Protein AF-0000000072280613 (afdb_homodimer)

pLDDT: mean 94.01, std 7.16, range [64.56, 98.81]

Sequence (318 aa):
MNYITSCITRKNSGIEETRAIEIIKNGEYGFMAMIDDENNSGYGVPINYAFDGVQNLYFHGGNGKKINILKKNPKVSFTIVGKTLIVPEQFTDHYESVMCFGTICFDLSKEEKIKGMELIIDKYSSEYKEKGMKMVASAIDKMSVYKLVINSFSGKVNKMNYITSCITRKNSGIEETRAIEIIKNGEYGFMAMIDDENNSGYGVPINYAFDGVQNLYFHGGNGKKINILKKNPKVSFTIVGKTLIVPEQFTDHYESVMCFGTICFDLSKEEKIKGMELIIDKYSSEYKEKGMKMVASAIDKMSVYKLVINSFSGKVNK

Radius of gyration: 19.69 Å; Cα contacts (8 Å, |Δi|>4): 717; chains: 2; bounding box: 43×60×44 Å

Solvent-accessible surface area (backbone atoms only — not comparable to full-atom values): 16545 Å² total; per-residue (Å²): 98,43,78,49,66,84,83,57,76,58,85,85,19,64,50,54,70,71,59,32,51,49,43,61,63,64,35,72,44,30,35,39,7,25,44,31,71,93,73,62,22,10,37,44,45,77,45,59,55,25,59,75,84,71,46,40,38,26,34,73,68,64,85,50,69,69,50,59,32,37,74,75,45,34,31,29,20,38,32,32,62,53,62,72,43,80,37,34,93,73,76,45,53,34,34,36,34,32,38,34,30,32,37,54,44,67,88,60,52,71,67,52,41,51,52,40,49,48,44,37,34,50,72,61,16,51,92,39,37,70,64,51,50,54,51,41,73,74,41,51,90,77,53,43,46,35,31,36,44,38,54,31,32,35,28,40,40,41,126,99,42,78,48,66,84,82,56,76,58,86,87,20,62,49,54,70,71,58,32,49,49,41,61,64,65,34,72,44,32,33,40,5,24,45,31,71,92,72,64,24,10,36,50,46,76,44,57,55,25,59,74,85,70,45,39,37,25,36,73,70,64,85,50,69,69,50,60,33,37,75,76,44,34,30,30,20,39,29,30,61,54,64,72,43,80,38,36,91,73,74,46,52,35,34,33,34,31,40,34,31,32,38,53,44,68,88,61,54,72,67,54,42,51,50,41,50,49,44,38,34,52,72,63,16,51,94,40,36,71,64,49,50,55,51,42,74,76,40,51,91,77,53,41,47,35,32,36,44,39,52,31,32,35,29,40,40,41,125

Secondary structure (DSSP, 8-state):
-EE--TT--STT-B--HHHHHHHHHH-SEEEEEEEEGGGTEEEEEEEE-EE-SSSEEEEE---SHHHHHHHH--EEEEEEEEEEEEEGGGTEEEEEEEEEEEEEE----HHHHHHHHHHHHHHH-GGGHHHHHHHHHHHGGG--EEEEEEEEEEEEEE-/-EE--TT--STT-B--HHHHHHHHHH-SEEEEEEEETTTTEEEEEEEE-EE-SSSEEEEE---SHHHHHHHH--EEEEEEEEEEEEEGGGTEEEEEEEEEEEEEE----HHHHHHHHHHHHHHH-GGGHHHHHHHHHHHGGG--EEEEEEEEEEEEEE-

InterPro domains:
  IPR012349 FMN-binding split barrel [G3DSA:2.30.110.10] (8-159)
  IPR024747 Pyridoxamine 5'-phosphate oxidase-related [PF12900] (18-157)

Organism: Entamoeba histolytica (strain ATCC 30459 / HM-1:IMSS / ABRM) (NCBI:txid294381)

Foldseek 3Di:
DAEDDVPPDDPPFFDDPVVQLVLVAQFQWKKKWFADPVVRDIDIDIAGWHDPSPFKIKGWDDDDDVVVRCVVPFWIKIKGKDDKADDVVVPFIKTKMKIFTFGKDFDDDLVVLLVRQLRRCCNPPVVCSVVSSVVCVVCVVPTRMMMTGTPYMTMGIDD/DAEDDVPPDDPPFFDDPVVLLVQVAQFQWKKKWAADPVVRDIDIDIAGWHDPSPFKIKGWDDDDDVVVRCVVPFWIKIKGKDDKADDVVVPFIKTKMKIFTFGKDFDDDLVVLLVRQLRRCCNPPVVCSVVSSVVCVVCVVPIRMMMTGTPYMTMGIDD

Structure (mmCIF, N/CA/C/O backbone):
data_AF-0000000072280613-model_v1
#
loop_
_entity.id
_entity.type
_entity.pdbx_description
1 polymer '5-nitroimidazole antibiotic resistance protein, putative'
#
loop_
_atom_site.group_PDB
_atom_site.id
_atom_site.type_symbol
_atom_site.label_atom_id
_atom_site.label_alt_id
_atom_site.label_comp_id
_atom_site.label_asym_id
_atom_site.label_entity_id
_atom_site.label_seq_id
_atom_site.pdbx_PDB_ins_code
_atom_site.Cartn_x
_atom_site.Cartn_y
_atom_site.Cartn_z
_atom_site.occupancy
_atom_site.B_iso_or_equiv
_atom_site.auth_seq_id
_atom_site.auth_comp_id
_atom_site.auth_asym_id
_atom_site.auth_atom_id
_atom_site.pdbx_PDB_model_num
ATOM 1 N N . MET A 1 1 ? -17.219 13.625 3.283 1 83.12 1 MET A N 1
ATOM 2 C CA . MET A 1 1 ? -16.75 12.32 2.834 1 83.12 1 MET A CA 1
ATOM 3 C C . MET A 1 1 ? -17.922 11.383 2.547 1 83.12 1 MET A C 1
ATOM 5 O O . MET A 1 1 ? -18.734 11.117 3.43 1 83.12 1 MET A O 1
ATOM 9 N N . ASN A 1 2 ? -17.984 10.977 1.241 1 88.19 2 ASN A N 1
ATOM 10 C CA . ASN A 1 2 ? -19.031 10.047 0.854 1 88.19 2 ASN A CA 1
ATOM 11 C C . ASN A 1 2 ? -18.609 8.602 1.049 1 88.19 2 ASN A C 1
ATOM 13 O O . ASN A 1 2 ? -17.625 8.148 0.448 1 88.19 2 ASN A O 1
ATOM 17 N N . TYR A 1 3 ? -19.328 7.992 1.947 1 88.69 3 TYR A N 1
ATOM 18 C CA . TYR A 1 3 ? -19.062 6.574 2.162 1 88.69 3 TYR A CA 1
ATOM 19 C C . TYR A 1 3 ? -19.734 5.727 1.092 1 88.69 3 TYR A C 1
ATOM 21 O O . TYR A 1 3 ? -20.969 5.758 0.947 1 88.69 3 TYR A O 1
ATOM 29 N N . ILE A 1 4 ? -18.953 4.949 0.34 1 84.38 4 ILE A N 1
ATOM 30 C CA . ILE A 1 4 ? -19.484 4.199 -0.794 1 84.38 4 ILE A CA 1
ATOM 31 C C . ILE A 1 4 ? -19.391 2.703 -0.518 1 84.38 4 ILE A C 1
ATOM 33 O O . ILE A 1 4 ? -18.344 2.215 -0.093 1 84.38 4 ILE A O 1
ATOM 37 N N . THR A 1 5 ? -20.453 1.992 -0.731 1 76 5 THR A N 1
ATOM 38 C CA . THR A 1 5 ? -20.453 0.543 -0.561 1 76 5 THR A CA 1
ATOM 39 C C . THR A 1 5 ? -20.672 -0.159 -1.897 1 76 5 THR A C 1
ATOM 41 O O . THR A 1 5 ? -20.562 -1.383 -1.988 1 76 5 THR A O 1
ATOM 44 N N . SER A 1 6 ? -21 0.56 -2.891 1 69.88 6 SER A N 1
ATOM 45 C CA . SER A 1 6 ? -21.391 -0.01 -4.176 1 69.88 6 SER A CA 1
ATOM 46 C C . SER A 1 6 ? -20.172 -0.579 -4.914 1 69.88 6 SER A C 1
ATOM 48 O O . SER A 1 6 ? -20.328 -1.357 -5.859 1 69.88 6 SER A O 1
ATOM 50 N N . CYS A 1 7 ? -19.109 -0.209 -4.43 1 67.25 7 CYS A N 1
ATOM 51 C CA . CYS A 1 7 ? -17.906 -0.615 -5.156 1 67.25 7 CYS A CA 1
ATOM 52 C C . CYS A 1 7 ? -17.344 -1.915 -4.594 1 67.25 7 CYS A C 1
ATOM 54 O O . CYS A 1 7 ? -16.312 -2.408 -5.066 1 67.25 7 CYS A O 1
ATOM 56 N N . ILE A 1 8 ? -18.109 -2.408 -3.678 1 69.31 8 ILE A N 1
ATOM 57 C CA . ILE A 1 8 ? -17.656 -3.643 -3.055 1 69.31 8 ILE A CA 1
ATOM 58 C C . ILE A 1 8 ? -18.172 -4.844 -3.844 1 69.31 8 ILE A C 1
ATOM 60 O O . ILE A 1 8 ? -19.375 -4.969 -4.07 1 69.31 8 ILE A O 1
ATOM 64 N N . THR A 1 9 ? -17.328 -5.668 -4.395 1 65.19 9 THR A N 1
ATOM 65 C CA . THR A 1 9 ? -17.672 -6.766 -5.293 1 65.19 9 THR A CA 1
ATOM 66 C C . THR A 1 9 ? -18.141 -7.984 -4.504 1 65.19 9 THR A C 1
ATOM 68 O O . THR A 1 9 ? -19.125 -8.625 -4.875 1 65.19 9 THR A O 1
ATOM 71 N N . ARG A 1 10 ? -17.359 -8.336 -3.479 1 71.31 10 ARG A N 1
ATOM 72 C CA . ARG A 1 10 ? -17.719 -9.531 -2.721 1 71.31 10 ARG A CA 1
ATOM 73 C C . ARG A 1 10 ? -18.844 -9.242 -1.746 1 71.31 10 ARG A C 1
ATOM 75 O O . ARG A 1 10 ? -18.734 -8.352 -0.9 1 71.31 10 ARG A O 1
ATOM 82 N N . LYS A 1 11 ? -19.828 -10.047 -1.91 1 71.81 11 LYS A N 1
ATOM 83 C CA . LYS A 1 11 ? -21.016 -9.852 -1.076 1 71.81 11 LYS A CA 1
ATOM 84 C C . LYS A 1 11 ? -20.656 -9.938 0.406 1 71.81 11 LYS A C 1
ATOM 86 O O . LYS A 1 11 ? -19.891 -10.805 0.82 1 71.81 11 LYS A O 1
ATOM 91 N N . ASN A 1 12 ? -20.984 -8.938 1.195 1 75.62 12 ASN A N 1
ATOM 92 C CA . ASN A 1 12 ? -20.875 -8.922 2.65 1 75.62 12 ASN A CA 1
ATOM 93 C C . ASN A 1 12 ? -19.453 -8.586 3.098 1 75.62 12 ASN A C 1
ATOM 95 O O . ASN A 1 12 ? -19.078 -8.875 4.23 1 75.62 12 ASN A O 1
ATOM 99 N N . SER A 1 13 ? -18.703 -8.031 2.156 1 84.06 13 SER A N 1
ATOM 100 C CA . SER A 1 13 ? -17.344 -7.676 2.529 1 84.06 13 SER A CA 1
ATOM 101 C C . SER A 1 13 ? -17.234 -6.211 2.938 1 84.06 13 SER A C 1
ATOM 103 O O . SER A 1 13 ? -16.172 -5.742 3.324 1 84.06 13 SER A O 1
ATOM 105 N N . GLY A 1 14 ? -18.312 -5.516 2.906 1 88.44 14 GLY A N 1
ATOM 106 C CA . GLY A 1 14 ? -18.297 -4.141 3.375 1 88.44 14 GLY A CA 1
ATOM 107 C C . GLY A 1 14 ? -18.25 -4.027 4.887 1 88.44 14 GLY A C 1
ATOM 108 O O . GLY A 1 14 ? -18.719 -4.918 5.602 1 88.44 14 GLY A O 1
ATOM 109 N N . ILE A 1 15 ? -17.594 -2.928 5.285 1 90 15 ILE A N 1
ATOM 110 C CA . ILE A 1 15 ? -17.578 -2.682 6.723 1 90 15 ILE A CA 1
ATOM 111 C C . ILE A 1 15 ? -18.438 -1.455 7.043 1 90 15 ILE A C 1
ATOM 113 O O . ILE A 1 15 ? -18.703 -0.634 6.164 1 90 15 ILE A O 1
ATOM 117 N N . GLU A 1 16 ? -18.859 -1.422 8.266 1 91.88 16 GLU A N 1
ATOM 118 C CA . GLU A 1 16 ? -19.625 -0.264 8.711 1 91.88 16 GLU A CA 1
ATOM 119 C C . GLU A 1 16 ? -18.797 1.009 8.664 1 91.88 16 GLU A C 1
ATOM 121 O O . GLU A 1 16 ? -17.578 0.973 8.914 1 91.88 16 GLU A O 1
ATOM 126 N N . GLU A 1 17 ? -19.547 2.064 8.367 1 94 17 GLU A N 1
ATOM 127 C CA . GLU A 1 17 ? -18.859 3.352 8.234 1 94 17 GLU A CA 1
ATOM 128 C C . GLU A 1 17 ? -18.078 3.695 9.5 1 94 17 GLU A C 1
ATOM 130 O O . GLU A 1 17 ? -16.969 4.207 9.43 1 94 17 GLU A O 1
ATOM 135 N N . THR A 1 18 ? -18.703 3.42 10.664 1 95.62 18 THR A N 1
ATOM 136 C CA . THR A 1 18 ? -18.047 3.727 11.938 1 95.62 18 THR A CA 1
ATOM 137 C C . THR A 1 18 ? -16.734 2.965 12.07 1 95.62 18 THR A C 1
ATOM 139 O O . THR A 1 18 ? -15.719 3.531 12.492 1 95.62 18 THR A O 1
ATOM 142 N N . ARG A 1 19 ? -16.734 1.708 11.719 1 95 19 ARG A N 1
ATOM 143 C CA . ARG A 1 19 ? -15.523 0.89 11.758 1 95 19 ARG A CA 1
ATOM 144 C C . ARG A 1 19 ? -14.492 1.387 10.75 1 95 19 ARG A C 1
ATOM 146 O O . ARG A 1 19 ? -13.289 1.418 11.039 1 95 19 ARG A O 1
ATOM 153 N N . ALA A 1 20 ? -14.945 1.775 9.594 1 96.25 20 ALA A N 1
ATOM 154 C CA . ALA A 1 20 ? -14.055 2.328 8.578 1 96.25 20 ALA A CA 1
ATOM 155 C C . ALA A 1 20 ? -13.328 3.568 9.102 1 96.25 20 ALA A C 1
ATOM 157 O O . ALA A 1 20 ? -12.117 3.711 8.922 1 96.25 20 ALA A O 1
ATOM 158 N N . ILE A 1 21 ? -14.031 4.391 9.742 1 97.06 21 ILE A N 1
ATOM 159 C CA . ILE A 1 21 ? -13.469 5.621 10.281 1 97.06 21 ILE A CA 1
ATOM 160 C C . ILE A 1 21 ? -12.438 5.285 11.359 1 97.06 21 ILE A C 1
ATOM 162 O O . ILE A 1 21 ? -11.398 5.934 11.453 1 97.06 21 ILE A O 1
ATOM 166 N N . GLU A 1 22 ? -12.734 4.281 12.164 1 97.38 22 GLU A N 1
ATOM 167 C CA . GLU A 1 22 ? -11.789 3.846 13.18 1 97.38 22 GLU A CA 1
ATOM 168 C C . GLU A 1 22 ? -10.477 3.375 12.555 1 97.38 22 GLU A C 1
ATOM 170 O O . GLU A 1 22 ? -9.398 3.658 13.07 1 97.38 22 GLU A O 1
ATOM 175 N N . ILE A 1 23 ? -10.586 2.676 11.477 1 97.62 23 ILE A N 1
ATOM 176 C CA . ILE A 1 23 ? -9.398 2.205 10.766 1 97.62 23 ILE A CA 1
ATOM 177 C C . ILE A 1 23 ? -8.602 3.396 10.242 1 97.62 23 ILE A C 1
ATOM 179 O O . ILE A 1 23 ? -7.375 3.436 10.359 1 97.62 23 ILE A O 1
ATOM 183 N N . ILE A 1 24 ? -9.289 4.359 9.672 1 98.25 24 ILE A N 1
ATOM 184 C CA . ILE A 1 24 ? -8.633 5.559 9.172 1 98.25 24 ILE A CA 1
ATOM 185 C C . ILE A 1 24 ? -7.906 6.266 10.312 1 98.25 24 ILE A C 1
ATOM 187 O O . ILE A 1 24 ? -6.734 6.633 10.172 1 98.25 24 ILE A O 1
ATOM 191 N N . LYS A 1 25 ? -8.562 6.383 11.398 1 97.5 25 LYS A N 1
ATOM 192 C CA . LYS A 1 25 ? -8.039 7.145 12.531 1 97.5 25 LYS A CA 1
ATOM 193 C C . LYS A 1 25 ? -6.824 6.449 13.141 1 97.5 25 LYS A C 1
ATOM 195 O O . LYS A 1 25 ? -5.844 7.105 13.5 1 97.5 25 LYS A O 1
ATOM 200 N N . ASN A 1 26 ? -6.809 5.141 13.156 1 96.69 26 ASN A N 1
ATOM 201 C CA . ASN A 1 26 ? -5.852 4.422 13.984 1 96.69 26 ASN A CA 1
ATOM 202 C C . ASN A 1 26 ? -4.73 3.809 13.148 1 96.69 26 ASN A C 1
ATOM 204 O O . ASN A 1 26 ? -3.725 3.35 13.688 1 96.69 26 ASN A O 1
ATOM 208 N N . GLY A 1 27 ? -4.922 3.768 11.844 1 97 27 GLY A N 1
ATOM 209 C CA . GLY A 1 27 ? -3.881 3.188 11.016 1 97 27 GLY A CA 1
ATOM 210 C C . GLY A 1 27 ? -2.537 3.873 11.172 1 97 27 GLY A C 1
ATOM 211 O O . GLY A 1 27 ? -2.469 5.102 11.273 1 97 27 GLY A O 1
ATOM 212 N N . GLU A 1 28 ? -1.483 3.123 11.195 1 96.5 28 GLU A N 1
ATOM 213 C CA . GLU A 1 28 ? -0.14 3.668 11.367 1 96.5 28 GLU A CA 1
ATOM 214 C C . GLU A 1 28 ? 0.343 4.359 10.094 1 96.5 28 GLU A C 1
ATOM 216 O O . GLU A 1 28 ? 0.941 5.438 10.156 1 96.5 28 GLU A O 1
ATOM 221 N N . TYR A 1 29 ? 0.201 3.715 9.055 1 97.5 29 TYR A N 1
ATOM 222 C CA . TYR A 1 29 ? 0.509 4.242 7.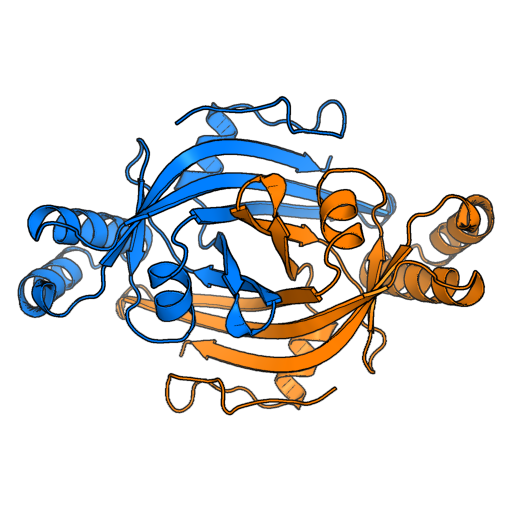727 1 97.5 29 TYR A CA 1
ATOM 223 C C . TYR A 1 29 ? -0.482 3.725 6.691 1 97.5 29 TYR A C 1
ATOM 225 O O . TYR A 1 29 ? -1.289 2.838 6.984 1 97.5 29 TYR A O 1
ATOM 233 N N . GLY A 1 30 ? -0.53 4.312 5.586 1 98.19 30 GLY A N 1
ATOM 234 C CA . GLY A 1 30 ? -1.275 3.855 4.426 1 98.19 30 GLY A CA 1
ATOM 235 C C . GLY A 1 30 ? -0.457 3.863 3.15 1 98.19 30 GLY A C 1
ATOM 236 O O . GLY A 1 30 ? 0.748 4.121 3.18 1 98.19 30 GLY A O 1
ATOM 237 N N . PHE A 1 31 ? -1.117 3.467 2.102 1 98.56 31 PHE A N 1
ATOM 238 C CA . PHE A 1 31 ? -0.479 3.436 0.791 1 98.56 31 PHE A CA 1
ATOM 239 C C . PHE A 1 31 ? -1.159 4.406 -0.168 1 98.56 31 PHE A C 1
ATOM 241 O O . PHE A 1 31 ? -2.373 4.336 -0.372 1 98.56 31 PHE A O 1
ATOM 248 N N . MET A 1 32 ? -0.369 5.27 -0.693 1 98.56 32 MET A N 1
ATOM 249 C CA . MET A 1 32 ? -0.892 6.207 -1.681 1 98.56 32 MET A CA 1
ATOM 250 C C . MET A 1 32 ? -0.598 5.727 -3.098 1 98.56 32 MET A C 1
ATOM 252 O O . MET A 1 32 ? 0.562 5.531 -3.463 1 98.56 32 MET A O 1
ATOM 256 N N . ALA A 1 33 ? -1.615 5.52 -3.836 1 98.81 33 ALA A N 1
ATOM 257 C CA . ALA A 1 33 ? -1.474 5.168 -5.246 1 98.81 33 ALA A CA 1
ATOM 258 C C . ALA A 1 33 ? -1.687 6.387 -6.141 1 98.81 33 ALA A C 1
ATOM 260 O O . ALA A 1 33 ? -2.676 7.109 -5.988 1 98.81 33 ALA A O 1
ATOM 261 N N . MET A 1 34 ? -0.786 6.602 -7.027 1 98.56 34 MET A N 1
ATOM 262 C CA . MET A 1 34 ? -0.835 7.754 -7.926 1 98.56 34 MET A CA 1
ATOM 263 C C . MET A 1 34 ? -0.466 7.352 -9.352 1 98.56 34 MET A C 1
ATOM 265 O O . MET A 1 34 ? -0.036 6.223 -9.586 1 98.56 34 MET A O 1
ATOM 269 N N . ILE A 1 35 ? -0.682 8.25 -10.297 1 98.56 35 ILE A N 1
ATOM 270 C CA . ILE A 1 35 ? -0.371 7.984 -11.695 1 98.56 35 ILE A CA 1
ATOM 271 C C . ILE A 1 35 ? 1.021 8.516 -12.023 1 98.56 35 ILE A C 1
ATOM 273 O O . ILE A 1 35 ? 1.265 9.727 -11.953 1 98.56 35 ILE A O 1
ATOM 277 N N . ASP A 1 36 ? 1.876 7.648 -12.32 1 97.69 36 ASP A N 1
ATOM 278 C CA . ASP A 1 36 ? 3.18 8.031 -12.859 1 97.69 36 ASP A CA 1
ATOM 279 C C . ASP A 1 36 ? 3.154 8.094 -14.383 1 97.69 36 ASP A C 1
ATOM 281 O O . ASP A 1 36 ? 3.51 7.125 -15.055 1 97.69 36 ASP A O 1
ATOM 285 N N . ASP A 1 37 ? 2.869 9.211 -14.922 1 96.38 37 ASP A N 1
ATOM 286 C CA . ASP A 1 37 ? 2.711 9.398 -16.359 1 96.38 37 ASP A CA 1
ATOM 287 C C . ASP A 1 37 ? 4.02 9.133 -17.094 1 96.38 37 ASP A C 1
ATOM 289 O O . ASP A 1 37 ? 4.012 8.594 -18.203 1 96.38 37 ASP A O 1
ATOM 293 N N . GLU A 1 38 ? 5.059 9.508 -16.5 1 95.19 38 GLU A N 1
ATOM 294 C CA . GLU A 1 38 ? 6.355 9.352 -17.156 1 95.19 38 GLU A CA 1
ATOM 295 C C . GLU A 1 38 ? 6.648 7.883 -17.453 1 95.19 38 GLU A C 1
ATOM 297 O O . GLU A 1 38 ? 7.203 7.559 -18.5 1 95.19 38 GLU A O 1
ATOM 302 N N . ASN A 1 39 ? 6.207 7.027 -16.594 1 95.38 39 ASN A N 1
ATOM 303 C CA . ASN A 1 39 ? 6.484 5.605 -16.781 1 95.38 39 ASN A CA 1
ATOM 304 C C . ASN A 1 39 ? 5.219 4.832 -17.141 1 95.38 39 ASN A C 1
ATOM 306 O O . ASN A 1 39 ? 5.242 3.605 -17.234 1 95.38 39 ASN A O 1
ATOM 310 N N . ASN A 1 40 ? 4.137 5.555 -17.328 1 97 40 ASN A N 1
ATOM 311 C CA . ASN A 1 40 ? 2.855 4.945 -17.672 1 97 40 ASN A CA 1
ATOM 312 C C . ASN A 1 40 ? 2.529 3.781 -16.734 1 97 40 ASN A C 1
ATOM 314 O O . ASN A 1 40 ? 2.24 2.676 -17.203 1 97 40 ASN A O 1
ATOM 318 N N . SER A 1 41 ? 2.59 4.055 -15.461 1 98 41 SER A N 1
ATOM 319 C CA . SER A 1 41 ? 2.373 3.029 -14.445 1 98 41 SER A CA 1
ATOM 320 C C . SER A 1 41 ? 1.784 3.631 -13.172 1 98 41 SER A C 1
ATOM 322 O O . SER A 1 41 ? 1.864 4.84 -12.953 1 98 41 SER A O 1
ATOM 324 N N . GLY A 1 42 ? 1.108 2.795 -12.43 1 98.38 42 GLY A N 1
ATOM 325 C CA . GLY A 1 42 ? 0.814 3.207 -11.062 1 98.38 42 GLY A CA 1
ATOM 326 C C . GLY A 1 42 ? 2.053 3.322 -10.195 1 98.38 42 GLY A C 1
ATOM 327 O O . GLY A 1 42 ? 3.053 2.641 -10.438 1 98.38 42 GLY A O 1
ATOM 328 N N . TYR A 1 43 ? 2.025 4.199 -9.344 1 98.25 43 TYR A N 1
ATOM 329 C CA . TYR A 1 43 ? 3.066 4.398 -8.344 1 98.25 43 TYR A CA 1
ATOM 330 C C . TYR A 1 43 ? 2.473 4.453 -6.941 1 98.25 43 TYR A C 1
ATOM 332 O O . TYR A 1 43 ? 1.553 5.23 -6.68 1 98.25 43 TYR A O 1
ATOM 340 N N . GLY A 1 44 ? 2.91 3.586 -6.07 1 97.81 44 GLY A N 1
ATOM 341 C CA . GLY A 1 44 ? 2.348 3.477 -4.734 1 97.81 44 GLY A CA 1
ATOM 342 C C . GLY A 1 44 ? 3.395 3.547 -3.641 1 97.81 44 GLY A C 1
ATOM 343 O O . GLY A 1 44 ? 4.367 2.791 -3.652 1 97.81 44 GLY A O 1
ATOM 344 N N . VAL A 1 45 ? 3.219 4.371 -2.682 1 96.31 45 VAL A N 1
ATOM 345 C CA . VAL A 1 45 ? 4.207 4.535 -1.621 1 96.31 45 VAL A CA 1
ATOM 346 C C . VAL A 1 45 ? 3.52 4.465 -0.26 1 96.31 45 VAL A C 1
ATOM 348 O O . VAL A 1 45 ? 2.408 4.973 -0.092 1 96.31 45 VAL A O 1
ATOM 351 N N . PRO A 1 46 ? 4.141 3.801 0.641 1 96.88 46 PRO A N 1
ATOM 352 C CA . PRO A 1 46 ? 3.66 3.9 2.021 1 96.88 46 PRO A CA 1
ATOM 353 C C . PRO A 1 46 ? 4.008 5.238 2.672 1 96.88 46 PRO A C 1
ATOM 355 O O . PRO A 1 46 ? 5.105 5.762 2.469 1 96.88 46 PRO A O 1
ATOM 358 N N . ILE A 1 47 ? 3.094 5.781 3.436 1 96 47 ILE A N 1
ATOM 359 C CA . ILE A 1 47 ? 3.336 7.082 4.043 1 96 47 ILE A CA 1
ATOM 360 C C . ILE A 1 47 ? 2.525 7.207 5.332 1 96 47 ILE A C 1
ATOM 362 O O . ILE A 1 47 ? 1.37 6.781 5.391 1 96 47 ILE A O 1
ATOM 366 N N . ASN A 1 48 ? 3.119 7.809 6.34 1 96.94 48 ASN A N 1
ATOM 367 C CA . ASN A 1 48 ? 2.385 8.172 7.547 1 96.94 48 ASN A CA 1
ATOM 368 C C . ASN A 1 48 ? 1.406 9.312 7.289 1 96.94 48 ASN A C 1
ATOM 370 O O . ASN A 1 48 ? 1.599 10.102 6.359 1 96.94 48 ASN A O 1
ATOM 374 N N . TYR A 1 49 ? 0.427 9.344 8.125 1 98.38 49 TYR A N 1
ATOM 375 C CA . TYR A 1 49 ? -0.619 10.344 7.945 1 98.38 49 TYR A CA 1
ATOM 376 C C . TYR A 1 49 ? -1.345 10.617 9.258 1 98.38 49 TYR A C 1
ATOM 378 O O . TYR A 1 49 ? -1.244 9.836 10.203 1 98.38 49 TYR A O 1
ATOM 386 N N . ALA A 1 50 ? -2.074 11.711 9.258 1 98.62 50 ALA A N 1
ATOM 387 C CA . ALA A 1 50 ? -2.988 11.992 10.359 1 98.62 50 ALA A CA 1
ATOM 388 C C . ALA A 1 50 ? -4.332 12.492 9.844 1 98.62 50 ALA A C 1
ATOM 390 O O . ALA A 1 50 ? -4.383 13.32 8.922 1 98.62 50 ALA A O 1
ATOM 391 N N . PHE A 1 51 ? -5.352 11.961 10.461 1 98.81 51 PHE A N 1
ATOM 392 C CA . PHE A 1 51 ? -6.727 12.273 10.094 1 98.81 51 PHE A CA 1
ATOM 393 C C . PHE A 1 51 ? -7.277 13.398 10.969 1 98.81 51 PHE A C 1
ATOM 395 O O . PHE A 1 51 ? -7.07 13.398 12.188 1 98.81 51 PHE A O 1
ATOM 402 N N . ASP A 1 52 ? -8.016 14.352 10.375 1 98.25 52 ASP A N 1
ATOM 403 C CA . ASP A 1 52 ? -8.531 15.469 11.156 1 98.25 52 ASP A CA 1
ATOM 404 C C . ASP A 1 52 ? -9.891 15.133 11.773 1 98.25 52 ASP A C 1
ATOM 406 O O . ASP A 1 52 ? -10.477 15.953 12.477 1 98.25 52 ASP A O 1
ATOM 410 N N . GLY A 1 53 ? -10.445 13.969 11.422 1 96.81 53 GLY A N 1
ATOM 411 C CA . GLY A 1 53 ? -11.727 13.555 11.961 1 96.81 53 GLY A CA 1
ATOM 412 C C . GLY A 1 53 ? -12.898 13.984 11.094 1 96.81 53 GLY A C 1
ATOM 413 O O . GLY A 1 53 ? -14.055 13.727 11.438 1 96.81 53 GLY A O 1
ATOM 414 N N . VAL A 1 54 ? -12.586 14.578 9.984 1 95.69 54 VAL A N 1
ATOM 415 C CA . VAL A 1 54 ? -13.664 15.102 9.156 1 95.69 54 VAL A CA 1
ATOM 416 C C . VAL A 1 54 ? -13.492 14.633 7.715 1 95.69 54 VAL A C 1
ATOM 418 O O . VAL A 1 54 ? -14.188 13.727 7.262 1 95.69 54 VAL A O 1
ATOM 421 N N . GLN A 1 55 ? -12.43 15.195 7.035 1 97.06 55 GLN A N 1
ATOM 422 C CA . GLN A 1 55 ? -12.359 14.891 5.609 1 97.06 55 GLN A CA 1
ATOM 423 C C . GLN A 1 55 ? -10.914 14.859 5.125 1 97.06 55 GLN A C 1
ATOM 425 O O . GLN A 1 55 ? -10.641 14.477 3.986 1 97.06 55 GLN A O 1
ATOM 430 N N . ASN A 1 56 ? -10.016 15.273 5.973 1 98.56 56 ASN A N 1
ATOM 431 C CA . ASN A 1 56 ? -8.656 15.5 5.496 1 98.56 56 ASN A CA 1
ATOM 432 C C . ASN A 1 56 ? -7.668 14.539 6.152 1 98.56 56 ASN A C 1
ATOM 434 O O . ASN A 1 56 ? -7.727 14.312 7.363 1 98.56 56 ASN A O 1
ATOM 438 N N . LEU A 1 57 ? -6.805 13.992 5.348 1 98.81 57 LEU A N 1
ATOM 439 C CA . LEU A 1 57 ? -5.594 13.32 5.816 1 98.81 57 LEU A CA 1
ATOM 440 C C . LEU A 1 57 ? -4.367 14.203 5.582 1 98.81 57 LEU A C 1
ATOM 442 O O . LEU A 1 57 ? -4.105 14.625 4.453 1 98.81 57 LEU A O 1
ATOM 446 N N . TYR A 1 58 ? -3.57 14.453 6.574 1 98.69 58 TYR A N 1
ATOM 447 C CA . TYR A 1 58 ? -2.391 15.305 6.48 1 98.69 58 TYR A CA 1
ATOM 448 C C . TYR A 1 58 ? -1.119 14.469 6.391 1 98.69 58 TYR A C 1
ATOM 450 O O . TYR A 1 58 ? -0.989 13.445 7.074 1 98.69 58 TYR A O 1
ATOM 458 N N . PHE A 1 59 ? -0.234 14.953 5.582 1 97.81 59 PHE A N 1
ATOM 459 C CA . PHE A 1 59 ? 1.048 14.305 5.348 1 97.81 59 PHE A CA 1
ATOM 460 C C . PHE A 1 59 ? 2.197 15.289 5.523 1 97.81 59 PHE A C 1
ATOM 462 O O . PHE A 1 59 ? 2.049 16.484 5.25 1 97.81 59 PHE A O 1
ATOM 469 N N . HIS A 1 60 ? 3.236 14.672 5.988 1 94 60 HIS A N 1
ATOM 470 C CA . HIS A 1 60 ? 4.504 15.398 5.996 1 94 60 HIS A CA 1
ATOM 471 C C . HIS A 1 60 ? 5.535 14.711 5.105 1 94 60 HIS A C 1
ATOM 473 O O . HIS A 1 60 ? 5.715 13.492 5.18 1 94 60 HIS A O 1
ATOM 479 N N . GLY A 1 61 ? 6.133 15.391 4.309 1 83.06 61 GLY A N 1
ATOM 480 C CA . GLY A 1 61 ? 7.18 14.789 3.502 1 83.06 61 GLY A CA 1
ATOM 481 C C . GLY A 1 61 ? 7.469 15.555 2.225 1 83.06 61 GLY A C 1
ATOM 482 O O . GLY A 1 61 ? 6.543 15.969 1.522 1 83.06 61 GLY A O 1
ATOM 483 N N . GLY A 1 62 ? 8.555 16.078 2.123 1 71.44 62 GLY A N 1
ATOM 484 C CA . GLY A 1 62 ? 8.867 17.125 1.164 1 71.44 62 GLY A CA 1
ATOM 485 C C . GLY A 1 62 ? 9.266 16.578 -0.196 1 71.44 62 GLY A C 1
ATOM 486 O O . GLY A 1 62 ? 8.82 17.094 -1.227 1 71.44 62 GLY A O 1
ATOM 487 N N . ASN A 1 63 ? 10.469 15.844 -0.532 1 70.19 63 ASN A N 1
ATOM 488 C CA . ASN A 1 63 ? 11.109 15.859 -1.842 1 70.19 63 ASN A CA 1
ATOM 489 C C . ASN A 1 63 ? 11.188 14.461 -2.443 1 70.19 63 ASN A C 1
ATOM 491 O O . ASN A 1 63 ? 11.078 13.469 -1.725 1 70.19 63 ASN A O 1
ATOM 495 N N . GLY A 1 64 ? 10.828 14.539 -3.686 1 83.69 64 GLY A N 1
ATOM 496 C CA . GLY A 1 64 ? 11.125 13.336 -4.441 1 83.69 64 GLY A CA 1
ATOM 497 C C . GLY A 1 64 ? 10.094 13.047 -5.523 1 83.69 64 GLY A C 1
ATOM 498 O O . GLY A 1 64 ? 9.352 13.938 -5.934 1 83.69 64 GLY A O 1
ATOM 499 N N . LYS A 1 65 ? 10.133 11.93 -5.98 1 90.56 65 LYS A N 1
ATOM 500 C CA . LYS A 1 65 ? 9.352 11.5 -7.133 1 90.56 65 LYS A CA 1
ATOM 501 C C . LYS A 1 65 ? 7.855 11.602 -6.859 1 90.56 65 LYS A C 1
ATOM 503 O O . LYS A 1 65 ? 7.086 12.008 -7.73 1 90.56 65 LYS A O 1
ATOM 508 N N . LYS A 1 66 ? 7.418 11.273 -5.578 1 93.31 66 LYS A N 1
ATOM 509 C CA . LYS A 1 66 ? 5.988 11.305 -5.293 1 93.31 66 LYS A CA 1
ATOM 510 C C . LYS A 1 66 ? 5.43 12.719 -5.426 1 93.31 66 LYS A C 1
ATOM 512 O O . LYS A 1 66 ? 4.309 12.906 -5.906 1 93.31 66 LYS A O 1
ATOM 517 N N . ILE A 1 67 ? 6.168 13.68 -5.055 1 94.12 67 ILE A N 1
ATOM 518 C CA . ILE A 1 67 ? 5.711 15.062 -5.121 1 94.12 67 ILE A CA 1
ATOM 519 C C . ILE A 1 67 ? 5.605 15.508 -6.578 1 94.12 67 ILE A C 1
ATOM 521 O O . ILE A 1 67 ? 4.629 16.156 -6.969 1 94.12 67 ILE A O 1
ATOM 525 N N . ASN A 1 68 ? 6.598 15.18 -7.367 1 94.38 68 ASN A N 1
ATOM 526 C CA . ASN A 1 68 ? 6.566 15.508 -8.789 1 94.38 68 ASN A CA 1
ATOM 527 C C . ASN A 1 68 ? 5.352 14.898 -9.477 1 94.38 68 ASN A C 1
ATOM 529 O O . ASN A 1 68 ? 4.707 15.547 -10.305 1 94.38 68 ASN A O 1
ATOM 533 N N . ILE A 1 69 ? 5.047 13.711 -9.133 1 96.62 69 ILE A N 1
ATOM 534 C CA . ILE A 1 69 ? 3.902 13.008 -9.703 1 96.62 69 ILE A CA 1
ATOM 535 C C . ILE A 1 69 ? 2.611 13.711 -9.289 1 96.62 69 ILE A C 1
ATOM 537 O O . ILE A 1 69 ? 1.744 13.977 -10.125 1 96.62 69 ILE A O 1
ATOM 541 N N . LEU A 1 70 ? 2.559 14.016 -8.016 1 96.69 70 LEU A N 1
ATOM 542 C CA . LEU A 1 70 ? 1.336 14.578 -7.453 1 96.69 70 LEU A CA 1
ATOM 543 C C . LEU A 1 70 ? 1.086 15.984 -7.992 1 96.69 70 LEU A C 1
ATOM 545 O O . LEU A 1 70 ? -0.065 16.406 -8.141 1 96.69 70 LEU A O 1
ATOM 549 N N . LYS A 1 71 ? 2.123 16.734 -8.32 1 95.44 71 LYS A N 1
ATOM 550 C CA . LYS A 1 71 ? 1.978 18.062 -8.891 1 95.44 71 LYS A CA 1
ATOM 551 C C . LYS A 1 71 ? 1.368 18 -10.289 1 95.44 71 LYS A C 1
ATOM 553 O O . LYS A 1 71 ? 0.694 18.953 -10.711 1 95.44 71 LYS A O 1
ATOM 558 N N . LYS A 1 72 ? 1.575 16.922 -10.969 1 96.56 72 LYS A N 1
ATOM 559 C CA . LYS A 1 72 ? 1.028 16.75 -12.305 1 96.56 72 LYS A CA 1
ATOM 560 C C . LYS A 1 72 ? -0.402 16.219 -12.25 1 96.56 72 LYS A C 1
ATOM 562 O O . LYS A 1 72 ? -1.266 16.656 -13.008 1 96.56 72 LYS A O 1
ATOM 567 N N . ASN A 1 73 ? -0.678 15.281 -11.43 1 97.88 73 ASN A N 1
ATOM 568 C CA . ASN A 1 73 ? -1.995 14.703 -11.188 1 97.88 73 ASN A CA 1
ATOM 569 C C . ASN A 1 73 ? -2.23 14.453 -9.703 1 97.88 73 ASN A C 1
ATOM 571 O O . ASN A 1 73 ? -1.695 13.5 -9.133 1 97.88 73 ASN A O 1
ATOM 575 N N . PRO A 1 74 ? -2.965 15.258 -9.07 1 98 74 PRO A N 1
ATOM 576 C CA . PRO A 1 74 ? -3.123 15.18 -7.617 1 98 74 PRO A CA 1
ATOM 577 C C . PRO A 1 74 ? -4.188 14.172 -7.191 1 98 74 PRO A C 1
ATOM 579 O O . PRO A 1 74 ? -4.449 14.016 -5.996 1 98 74 PRO A O 1
ATOM 582 N N . LYS A 1 75 ? -4.902 13.508 -8.117 1 98.56 75 LYS A N 1
ATOM 583 C CA . LYS A 1 75 ? -5.922 12.516 -7.777 1 98.56 75 LYS A CA 1
ATOM 584 C C . LYS A 1 75 ? -5.285 11.195 -7.359 1 98.56 75 LYS A C 1
ATOM 586 O O . LYS A 1 75 ? -4.484 10.617 -8.102 1 98.56 75 LYS A O 1
ATOM 591 N N . VAL A 1 76 ? -5.668 10.75 -6.188 1 98.75 76 VAL A N 1
ATOM 592 C CA . VAL A 1 76 ? -5.023 9.555 -5.648 1 98.75 76 VAL A CA 1
ATOM 593 C C . VAL A 1 76 ? -6.059 8.68 -4.949 1 98.75 76 VAL A C 1
ATOM 595 O O . VAL A 1 76 ? -7.188 9.117 -4.699 1 98.75 76 VAL A O 1
ATOM 598 N N . SER A 1 77 ? -5.75 7.457 -4.762 1 98.5 77 SER A N 1
ATOM 599 C CA . SER A 1 77 ? -6.359 6.629 -3.725 1 98.5 77 SER A CA 1
ATOM 600 C C . SER A 1 77 ? -5.383 6.371 -2.58 1 98.5 77 SER A C 1
ATOM 602 O O . SER A 1 77 ? -4.168 6.355 -2.783 1 98.5 77 SER A O 1
ATOM 604 N N . PHE A 1 78 ? -5.871 6.32 -1.476 1 98.81 78 PHE A N 1
ATOM 605 C CA . PHE A 1 78 ? -5.113 6.051 -0.26 1 98.81 78 PHE A CA 1
ATOM 606 C C . PHE A 1 78 ? -5.738 4.898 0.521 1 98.81 78 PHE A C 1
ATOM 608 O O . PHE A 1 78 ? -6.879 5 0.978 1 98.81 78 PHE A O 1
ATOM 615 N N . THR A 1 79 ? -5 3.805 0.691 1 98.69 79 THR A N 1
ATOM 616 C CA . THR A 1 79 ? -5.527 2.598 1.321 1 98.69 79 THR A CA 1
ATOM 617 C C . THR A 1 79 ? -4.859 2.354 2.67 1 98.69 79 THR A C 1
ATOM 619 O O . THR A 1 79 ? -3.631 2.426 2.781 1 98.69 79 THR A O 1
ATOM 622 N N . ILE A 1 80 ? -5.637 2.146 3.631 1 98.62 80 ILE A N 1
ATOM 623 C CA . ILE A 1 80 ? -5.172 1.833 4.98 1 98.62 80 ILE A CA 1
ATOM 624 C C . ILE A 1 80 ? -5.59 0.412 5.352 1 98.62 80 ILE A C 1
ATOM 626 O O . ILE A 1 80 ? -6.766 0.057 5.25 1 98.62 80 ILE A O 1
ATOM 630 N N . VAL A 1 81 ? -4.621 -0.38 5.746 1 97.69 81 VAL A N 1
ATOM 631 C CA . VAL A 1 81 ? -4.895 -1.757 6.145 1 97.69 81 VAL A CA 1
ATOM 632 C C . VAL A 1 81 ? -5 -1.847 7.664 1 97.69 81 VAL A C 1
ATOM 634 O O . VAL A 1 81 ? -4.152 -1.317 8.383 1 97.69 81 VAL A O 1
ATOM 637 N N . GLY A 1 82 ? -6.066 -2.479 8.094 1 96.19 82 GLY A N 1
ATOM 638 C CA . GLY A 1 82 ? -6.27 -2.695 9.516 1 96.19 82 GLY A CA 1
ATOM 639 C C . GLY A 1 82 ? -5.699 -4.016 10.008 1 96.19 82 GLY A C 1
ATOM 640 O O . GLY A 1 82 ? -4.547 -4.344 9.719 1 96.19 82 GLY A O 1
ATOM 641 N N . LYS A 1 83 ? -6.461 -4.738 10.781 1 94.12 83 LYS A N 1
ATOM 642 C CA . LYS A 1 83 ? -6.035 -6.031 11.305 1 94.12 83 LYS A CA 1
ATOM 643 C C . LYS A 1 83 ? -5.93 -7.07 10.195 1 94.12 83 LYS A C 1
ATOM 645 O O . LYS A 1 83 ? -6.758 -7.102 9.281 1 94.12 83 LYS A O 1
ATOM 650 N N . THR A 1 84 ? -4.883 -7.812 10.328 1 94.62 84 THR A N 1
ATOM 651 C CA . THR A 1 84 ? -4.684 -8.922 9.398 1 94.62 84 THR A CA 1
ATOM 652 C C . THR A 1 84 ? -4.461 -10.227 10.156 1 94.62 84 THR A C 1
ATOM 654 O O . THR A 1 84 ? -3.918 -10.227 11.266 1 94.62 84 THR A O 1
ATOM 657 N N . LEU A 1 85 ? -4.984 -11.273 9.57 1 94.69 85 LEU A N 1
ATOM 658 C CA . LEU A 1 85 ? -4.824 -12.602 10.156 1 94.69 85 LEU A CA 1
ATOM 659 C C . LEU A 1 85 ? -4.859 -13.68 9.078 1 94.69 85 LEU A C 1
ATOM 661 O O . LEU A 1 85 ? -5.875 -13.859 8.406 1 94.69 85 LEU A O 1
ATOM 665 N N . ILE A 1 86 ? -3.76 -14.344 8.938 1 94.88 86 ILE A N 1
ATOM 666 C CA . ILE A 1 86 ? -3.723 -15.477 8.016 1 94.88 86 ILE A CA 1
ATOM 667 C C . ILE A 1 86 ? -4.41 -16.688 8.656 1 94.88 86 ILE A C 1
ATOM 669 O O . ILE A 1 86 ? -4.184 -16.984 9.828 1 94.88 86 ILE A O 1
ATOM 673 N N . VAL A 1 87 ? -5.254 -17.328 7.922 1 96.06 87 VAL A N 1
ATOM 674 C CA . VAL A 1 87 ? -5.941 -18.547 8.352 1 96.06 87 VAL A CA 1
ATOM 675 C C . VAL A 1 87 ? -5.551 -19.703 7.449 1 96.06 87 VAL A C 1
ATOM 677 O O . VAL A 1 87 ? -6.301 -20.078 6.547 1 96.06 87 VAL A O 1
ATOM 680 N N . PRO A 1 88 ? -4.473 -20.344 7.746 1 95.88 88 PRO A N 1
ATOM 681 C CA . PRO A 1 88 ? -3.857 -21.312 6.84 1 95.88 88 PRO A CA 1
ATOM 682 C C . PRO A 1 88 ? -4.797 -22.469 6.484 1 95.88 88 PRO A C 1
ATOM 684 O O . PRO A 1 88 ? -4.848 -22.891 5.328 1 95.88 88 PRO A O 1
ATOM 687 N N . GLU A 1 89 ? -5.523 -22.906 7.402 1 95.19 89 GLU A N 1
ATOM 688 C CA . GLU A 1 89 ? -6.352 -24.094 7.199 1 95.19 89 GLU A CA 1
ATOM 689 C C . GLU A 1 89 ? -7.473 -23.828 6.203 1 95.19 89 GLU A C 1
ATOM 691 O O . GLU A 1 89 ? -8 -24.75 5.578 1 95.19 89 GLU A O 1
ATOM 696 N N . GLN A 1 90 ? -7.848 -22.609 6.055 1 94.56 90 GLN A N 1
ATOM 697 C CA . GLN A 1 90 ? -8.938 -22.234 5.16 1 94.56 90 GLN A CA 1
ATOM 698 C C . GLN A 1 90 ? -8.406 -21.609 3.875 1 94.56 90 GLN A C 1
ATOM 700 O O . GLN A 1 90 ? -9.18 -21.188 3.014 1 94.56 90 GLN A O 1
ATOM 705 N N . PHE A 1 91 ? -7.078 -21.516 3.746 1 93.38 91 PHE A N 1
ATOM 706 C CA .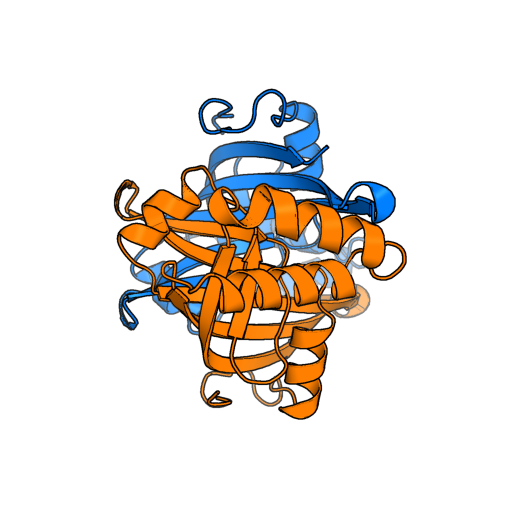 PHE A 1 91 ? -6.418 -20.953 2.576 1 93.38 91 PHE A CA 1
ATOM 707 C C . PHE A 1 91 ? -6.926 -19.547 2.301 1 93.38 91 PHE A C 1
ATOM 709 O O . PHE A 1 91 ? -7.238 -19.203 1.157 1 93.38 91 PHE A O 1
ATOM 716 N N . THR A 1 92 ? -7.121 -18.812 3.465 1 90.88 92 THR A N 1
ATOM 717 C CA . THR A 1 92 ? -7.59 -17.438 3.354 1 90.88 92 THR A CA 1
ATOM 718 C C . THR A 1 92 ? -6.895 -16.547 4.375 1 90.88 92 THR A C 1
ATOM 720 O O . THR A 1 92 ? -6.039 -17 5.133 1 90.88 92 THR A O 1
ATOM 723 N N . ASP A 1 93 ? -7.062 -15.328 4.238 1 93.12 93 ASP A N 1
ATOM 724 C CA . ASP A 1 93 ? -6.645 -14.352 5.238 1 93.12 93 ASP A CA 1
ATOM 725 C C . ASP A 1 93 ? -7.797 -13.422 5.613 1 93.12 93 ASP A C 1
ATOM 727 O O . ASP A 1 93 ? -8.656 -13.125 4.781 1 93.12 93 ASP A O 1
ATOM 731 N N . HIS A 1 94 ? -7.867 -13.117 6.824 1 93.31 94 HIS A N 1
ATOM 732 C CA . HIS A 1 94 ? -8.773 -12.078 7.297 1 93.31 94 HIS A CA 1
ATOM 733 C C . HIS A 1 94 ? -8.062 -10.727 7.387 1 93.31 94 HIS A C 1
ATOM 735 O O . HIS A 1 94 ? -6.953 -10.641 7.91 1 93.31 94 HIS A O 1
ATOM 741 N N . TYR A 1 95 ? -8.656 -9.797 6.82 1 93.94 95 TYR A N 1
ATOM 742 C CA . TYR A 1 95 ? -8.125 -8.438 6.965 1 93.94 95 TYR A CA 1
ATOM 743 C C . TYR A 1 95 ? -9.227 -7.406 6.766 1 93.94 95 TYR A C 1
ATOM 745 O O . TYR A 1 95 ? -10.281 -7.711 6.199 1 93.94 95 TYR A O 1
ATOM 753 N N . GLU A 1 96 ? -9.016 -6.242 7.262 1 95.88 96 GLU A N 1
ATOM 754 C CA . GLU A 1 96 ? -9.852 -5.074 6.992 1 95.88 96 GLU A CA 1
ATOM 755 C C . GLU A 1 96 ? -9.031 -3.934 6.402 1 95.88 96 GLU A C 1
ATOM 757 O O . GLU A 1 96 ? -7.863 -3.756 6.758 1 95.88 96 GLU A O 1
ATOM 762 N N . SER A 1 97 ? -9.625 -3.268 5.543 1 96.19 97 SER A N 1
ATOM 763 C CA . SER A 1 97 ? -8.977 -2.111 4.941 1 96.19 97 SER A CA 1
ATOM 764 C C . SER A 1 97 ? -9.984 -1.032 4.574 1 96.19 97 SER A C 1
ATOM 766 O O . SER A 1 97 ? -11.188 -1.303 4.484 1 96.19 97 SER A O 1
ATOM 768 N N . VAL A 1 98 ? -9.531 0.14 4.465 1 97.5 98 VAL A N 1
ATOM 769 C CA . VAL A 1 98 ? -10.32 1.269 3.984 1 97.5 98 VAL A CA 1
ATOM 770 C C . VAL A 1 98 ? -9.594 1.957 2.832 1 97.5 98 VAL A C 1
ATOM 772 O O . VAL A 1 98 ? -8.375 2.15 2.885 1 97.5 98 VAL A O 1
ATOM 775 N N . MET A 1 99 ? -10.344 2.25 1.839 1 97.31 99 MET A N 1
ATOM 776 C CA . MET A 1 99 ? -9.812 2.994 0.702 1 97.31 99 MET A CA 1
ATOM 777 C C . MET A 1 99 ? -10.445 4.375 0.608 1 97.31 99 MET A C 1
ATOM 779 O O . MET A 1 99 ? -11.672 4.496 0.606 1 97.31 99 MET A O 1
ATOM 783 N N . CYS A 1 100 ? -9.594 5.348 0.524 1 98.31 100 CYS A N 1
ATOM 784 C CA . CYS A 1 100 ? -10.031 6.73 0.36 1 98.31 100 CYS A CA 1
ATOM 785 C C . CYS A 1 100 ? -9.672 7.254 -1.026 1 98.31 100 CYS A C 1
ATOM 787 O O . CYS A 1 100 ? -8.586 6.977 -1.538 1 98.31 100 CYS A O 1
ATOM 789 N N . PHE A 1 101 ? -10.586 7.973 -1.601 1 98 101 PHE A N 1
ATOM 790 C CA . PHE A 1 101 ? -10.359 8.633 -2.879 1 98 101 PHE A CA 1
ATOM 791 C C . PHE A 1 101 ? -10.469 10.148 -2.73 1 98 101 PHE A C 1
ATOM 793 O O . PHE A 1 101 ? -11.336 10.648 -2.02 1 98 101 PHE A O 1
ATOM 800 N N . GLY A 1 102 ? -9.547 10.797 -3.4 1 98.38 102 GLY A N 1
ATOM 801 C CA . GLY A 1 102 ? -9.617 12.242 -3.311 1 98.38 102 GLY A CA 1
ATOM 802 C C . GLY A 1 102 ? -8.492 12.945 -4.043 1 98.38 102 GLY A C 1
ATOM 803 O O . GLY A 1 102 ? -7.926 12.398 -4.992 1 98.38 102 GLY A O 1
ATOM 804 N N . THR A 1 103 ? -8.242 14.203 -3.582 1 98.56 103 THR A N 1
ATOM 805 C CA . THR A 1 103 ? -7.285 15.07 -4.258 1 98.56 103 THR A CA 1
ATOM 806 C C . THR A 1 103 ? -6.281 15.641 -3.26 1 98.56 103 THR A C 1
ATOM 808 O O . THR A 1 103 ? -6.66 16.094 -2.178 1 98.56 103 THR A O 1
ATOM 811 N N . ILE A 1 104 ? -5.031 15.625 -3.686 1 98.38 104 ILE A N 1
ATOM 812 C CA . ILE A 1 104 ? -3.967 16.188 -2.863 1 98.38 104 ILE A CA 1
ATOM 813 C C . ILE A 1 104 ? -3.938 17.703 -3.027 1 98.38 104 ILE A C 1
ATOM 815 O O . ILE A 1 104 ? -4.059 18.219 -4.145 1 98.38 104 ILE A O 1
ATOM 819 N N . CYS A 1 105 ? -3.744 18.375 -1.912 1 98 105 CYS A N 1
ATOM 820 C CA . CYS A 1 105 ? -3.604 19.828 -1.892 1 98 105 CYS A CA 1
ATOM 821 C C . CYS A 1 105 ? -2.279 20.25 -1.259 1 98 105 CYS A C 1
ATOM 823 O O . CYS A 1 105 ? -1.982 19.859 -0.126 1 98 105 CYS A O 1
ATOM 825 N N . PHE A 1 106 ? -1.518 21.062 -1.996 1 95.94 106 PHE A N 1
ATOM 826 C CA . PHE A 1 106 ? -0.215 21.5 -1.507 1 95.94 106 PHE A CA 1
ATOM 827 C C . PHE A 1 106 ? -0.297 22.906 -0.936 1 95.94 106 PHE A C 1
ATOM 829 O O . PHE A 1 106 ? 0.581 23.328 -0.179 1 95.94 106 PHE A O 1
ATOM 836 N N . ASP A 1 107 ? -1.203 23.688 -1.345 1 94.44 107 ASP A N 1
ATOM 837 C CA . ASP A 1 107 ? -1.28 25.109 -0.98 1 94.44 107 ASP A CA 1
ATOM 838 C C . ASP A 1 107 ? -2.045 25.297 0.328 1 94.44 107 ASP A C 1
ATOM 840 O O . ASP A 1 107 ? -3.168 25.797 0.329 1 94.44 107 ASP A O 1
ATOM 844 N N . LEU A 1 108 ? -1.36 24.984 1.386 1 96.62 108 LEU A N 1
ATOM 845 C CA . LEU A 1 108 ? -1.956 25.141 2.709 1 96.62 108 LEU A CA 1
ATOM 846 C C . LEU A 1 108 ? -1.513 26.453 3.352 1 96.62 108 LEU A C 1
ATOM 848 O O . LEU A 1 108 ? -0.352 26.844 3.223 1 96.62 108 LEU A O 1
ATOM 852 N N . SER A 1 109 ? -2.467 27.141 4.016 1 96.44 109 SER A N 1
ATOM 853 C CA . SER A 1 109 ? -2.082 28.297 4.824 1 96.44 109 SER A CA 1
ATOM 854 C C . SER A 1 109 ? -1.146 27.891 5.957 1 96.44 109 SER A C 1
ATOM 856 O O . SER A 1 109 ? -1.052 26.703 6.297 1 96.44 109 SER A O 1
ATOM 858 N N . LYS A 1 110 ? -0.464 28.828 6.465 1 96.06 110 LYS A N 1
ATOM 859 C CA . LYS A 1 110 ? 0.405 28.578 7.609 1 96.06 110 LYS A CA 1
ATOM 860 C C . LYS A 1 110 ? -0.371 27.922 8.75 1 96.06 110 LYS A C 1
ATOM 862 O O . LYS A 1 110 ? 0.104 26.969 9.367 1 96.06 110 LYS A O 1
ATOM 867 N N . GLU A 1 111 ? -1.51 28.422 8.984 1 96.44 111 GLU A N 1
ATOM 868 C CA . GLU A 1 111 ? -2.35 27.891 10.062 1 96.44 111 GLU A CA 1
ATOM 869 C C . GLU A 1 111 ? -2.723 26.438 9.805 1 96.44 111 GLU A C 1
ATOM 871 O O . GLU A 1 111 ? -2.705 25.609 10.727 1 96.44 111 GLU A O 1
ATOM 876 N N . GLU A 1 112 ? -3.053 26.156 8.641 1 97.06 112 GLU A N 1
ATOM 877 C CA . GLU A 1 112 ? -3.43 24.781 8.289 1 97.06 112 GLU A CA 1
ATOM 878 C C . GLU A 1 112 ? -2.238 23.844 8.398 1 97.06 112 GLU A C 1
ATOM 880 O O . GLU A 1 112 ? -2.391 22.688 8.812 1 97.06 112 GLU A O 1
ATOM 885 N N . LYS A 1 113 ? -1.113 24.312 7.969 1 97.31 113 LYS A N 1
ATOM 886 C CA . LYS A 1 113 ? 0.092 23.5 8.117 1 97.31 113 LYS A CA 1
ATOM 887 C C . LYS A 1 113 ? 0.353 23.156 9.578 1 97.31 113 LYS A C 1
ATOM 889 O O . LYS A 1 113 ? 0.687 22.016 9.906 1 97.31 113 LYS A O 1
ATOM 894 N N . ILE A 1 114 ? 0.233 24.156 10.375 1 97.44 114 ILE A N 1
ATOM 895 C CA . ILE A 1 114 ? 0.465 23.953 11.797 1 97.44 114 ILE A CA 1
ATOM 896 C C . ILE A 1 114 ? -0.523 22.922 12.344 1 97.44 114 ILE A C 1
ATOM 898 O O . ILE A 1 114 ? -0.138 22.016 13.086 1 97.44 114 ILE A O 1
ATOM 902 N N . LYS A 1 115 ? -1.762 23.078 11.977 1 97.5 115 LYS A N 1
ATOM 903 C CA . LYS A 1 115 ? -2.781 22.125 12.406 1 97.5 115 LYS A CA 1
ATOM 904 C C . LYS A 1 115 ? -2.432 20.719 11.961 1 97.5 115 LYS A C 1
ATOM 906 O O . LYS A 1 115 ? -2.531 19.766 12.75 1 97.5 115 LYS A O 1
ATOM 911 N N . GLY A 1 116 ? -2.102 20.562 10.734 1 98 116 GLY A N 1
ATOM 912 C CA . GLY A 1 116 ? -1.697 19.266 10.227 1 98 116 GLY A CA 1
ATOM 913 C C . GLY A 1 116 ? -0.534 18.656 10.984 1 98 116 GLY A C 1
ATOM 914 O O . GLY A 1 116 ? -0.571 17.484 11.359 1 98 116 GLY A O 1
ATOM 915 N N . MET A 1 117 ? 0.463 19.469 11.234 1 97.75 117 MET A N 1
ATOM 916 C CA . MET A 1 117 ? 1.631 18.969 11.969 1 97.75 117 MET A CA 1
ATOM 917 C C . MET A 1 117 ? 1.262 18.609 13.398 1 97.75 117 MET A C 1
ATOM 919 O O . MET A 1 117 ? 1.789 17.641 13.953 1 97.75 117 MET A O 1
ATOM 923 N N . GLU A 1 118 ? 0.45 19.391 13.953 1 98.19 118 GLU A N 1
ATOM 924 C CA . GLU A 1 118 ? -0.015 19.078 15.297 1 98.19 118 GLU A CA 1
ATOM 925 C C . GLU A 1 118 ? -0.691 17.703 15.336 1 98.19 118 GLU A C 1
ATOM 927 O O . GLU A 1 118 ? -0.44 16.906 16.25 1 98.19 118 GLU A O 1
ATOM 932 N N . LEU A 1 119 ? -1.546 17.453 14.398 1 98.44 119 LEU A N 1
ATOM 933 C CA . LEU A 1 119 ? -2.229 16.156 14.32 1 98.44 119 LEU A CA 1
ATOM 934 C C . LEU A 1 119 ? -1.227 15.023 14.156 1 98.44 119 LEU A C 1
ATOM 936 O O . LEU A 1 119 ? -1.369 13.969 14.781 1 98.44 119 LEU A O 1
ATOM 940 N N . ILE A 1 120 ? -0.236 15.219 13.344 1 98 120 ILE A N 1
ATOM 941 C CA . ILE A 1 120 ? 0.79 14.211 13.102 1 98 120 ILE A CA 1
ATOM 942 C C . ILE A 1 120 ? 1.579 13.953 14.383 1 98 120 ILE A C 1
ATOM 944 O O . ILE A 1 120 ? 1.79 12.805 14.766 1 98 120 ILE A O 1
ATOM 948 N N . ILE A 1 121 ? 1.972 15.016 15.031 1 97.88 121 ILE A N 1
ATOM 949 C CA . ILE A 1 121 ? 2.734 14.883 16.266 1 97.88 121 ILE A CA 1
ATOM 950 C C . ILE A 1 121 ? 1.879 14.195 17.328 1 97.88 121 ILE A C 1
ATOM 952 O O . ILE A 1 121 ? 2.357 13.312 18.047 1 97.88 121 ILE A O 1
ATOM 956 N N . ASP A 1 122 ? 0.636 14.555 17.438 1 98 122 ASP A N 1
ATOM 957 C CA . ASP A 1 122 ? -0.272 13.945 18.406 1 98 122 ASP A CA 1
ATOM 958 C C . ASP A 1 122 ? -0.415 12.445 18.156 1 98 122 ASP A C 1
ATOM 960 O O . ASP A 1 122 ? -0.504 11.664 19.109 1 98 122 ASP A O 1
ATOM 964 N N . LYS A 1 123 ? -0.415 12.094 16.969 1 97.56 123 LYS A N 1
ATOM 965 C CA . LYS A 1 123 ? -0.644 10.695 16.594 1 97.56 123 LYS A CA 1
ATOM 966 C C . LYS A 1 123 ? 0.596 9.852 16.859 1 97.56 123 LYS A C 1
ATOM 968 O O . LYS A 1 123 ? 0.493 8.727 17.359 1 97.56 123 LYS A O 1
ATOM 973 N N . TYR A 1 124 ? 1.795 10.391 16.562 1 97.5 124 TYR A N 1
ATOM 974 C CA . TYR A 1 124 ? 2.975 9.531 16.531 1 97.5 124 TYR A CA 1
ATOM 975 C C . TYR A 1 124 ? 3.926 9.875 17.672 1 97.5 124 TYR A C 1
ATOM 977 O O . TYR A 1 124 ? 4.82 9.086 18 1 97.5 124 TYR A O 1
ATOM 985 N N . SER A 1 125 ? 3.785 11.031 18.234 1 97.62 125 SER A N 1
ATOM 986 C CA . SER A 1 125 ? 4.727 11.5 19.25 1 97.62 125 SER A CA 1
ATOM 987 C C . SER A 1 125 ? 4.02 12.32 20.312 1 97.62 125 SER A C 1
ATOM 989 O O . SER A 1 125 ? 4.492 13.398 20.688 1 97.62 125 SER A O 1
ATOM 991 N N . SER A 1 126 ? 2.904 11.82 20.75 1 97.06 126 SER A N 1
ATOM 992 C CA . SER A 1 126 ? 2.053 12.57 21.672 1 97.06 126 SER A CA 1
ATOM 993 C C . SER A 1 126 ? 2.809 12.961 22.938 1 97.06 126 SER A C 1
ATOM 995 O O . SER A 1 126 ? 2.59 14.039 23.484 1 97.06 126 SER A O 1
ATOM 997 N N . GLU A 1 127 ? 3.717 12.141 23.406 1 97.69 127 GLU A N 1
ATOM 998 C CA . GLU A 1 127 ? 4.48 12.391 24.625 1 97.69 127 GLU A CA 1
ATOM 999 C C . GLU A 1 127 ? 5.469 13.539 24.438 1 97.69 127 GLU A C 1
ATOM 1001 O O . GLU A 1 127 ? 5.977 14.094 25.406 1 97.69 127 GLU A O 1
ATOM 1006 N N . TYR A 1 128 ? 5.676 13.891 23.234 1 97.75 128 TYR A N 1
ATOM 1007 C CA . TYR A 1 128 ? 6.664 14.914 22.938 1 97.75 128 TYR A CA 1
ATOM 1008 C C . TYR A 1 128 ? 6.023 16.109 22.234 1 97.75 128 TYR A C 1
ATOM 1010 O O . TYR A 1 128 ? 6.676 16.797 21.469 1 97.75 128 TYR A O 1
ATOM 1018 N N . LYS A 1 129 ? 4.801 16.266 22.422 1 97.19 129 LYS A N 1
ATOM 1019 C CA . LYS A 1 129 ? 4.008 17.266 21.719 1 97.19 129 LYS A CA 1
ATOM 1020 C C . LYS A 1 129 ? 4.605 18.672 21.891 1 97.19 129 LYS A C 1
ATOM 1022 O O . LYS A 1 129 ? 4.738 19.406 20.922 1 97.19 129 LYS A O 1
ATOM 1027 N N . GLU A 1 130 ? 4.949 19.062 23.109 1 97.5 130 GLU A N 1
ATOM 1028 C CA . GLU A 1 130 ? 5.488 20.391 23.375 1 97.5 130 GLU A CA 1
ATOM 1029 C C . GLU A 1 130 ? 6.758 20.641 22.562 1 97.5 130 GLU A C 1
ATOM 1031 O O . GLU A 1 130 ? 6.883 21.656 21.875 1 97.5 130 GLU A O 1
ATOM 1036 N N . LYS A 1 131 ? 7.633 19.719 22.656 1 97.25 131 LYS A N 1
ATOM 1037 C CA . LYS A 1 131 ? 8.875 19.812 21.891 1 97.25 131 LYS A CA 1
ATOM 1038 C C . LYS A 1 131 ? 8.602 19.859 20.391 1 97.25 131 LYS A C 1
ATOM 1040 O O . LYS A 1 131 ? 9.203 20.656 19.672 1 97.25 131 LYS A O 1
ATOM 1045 N N . GLY A 1 132 ? 7.742 19.016 19.938 1 97.06 132 GLY A N 1
ATOM 1046 C CA . GLY A 1 132 ? 7.383 18.969 18.531 1 97.06 132 GLY A CA 1
ATOM 1047 C C . GLY A 1 132 ? 6.785 20.266 18.016 1 97.06 132 GLY A C 1
ATOM 1048 O O . GLY A 1 132 ? 7.164 20.734 16.938 1 97.06 132 GLY A O 1
ATOM 1049 N N . MET A 1 133 ? 5.926 20.844 18.828 1 96.81 133 MET A N 1
ATOM 1050 C CA . MET A 1 133 ? 5.258 22.062 18.391 1 96.81 133 MET A CA 1
ATOM 1051 C C . MET A 1 133 ? 6.23 23.234 18.375 1 96.81 133 MET A C 1
ATOM 1053 O O . MET A 1 133 ? 6.117 24.125 17.531 1 96.81 133 MET A O 1
ATOM 1057 N N . LYS A 1 134 ? 7.16 23.25 19.203 1 96.94 134 LYS A N 1
ATOM 1058 C CA . LYS A 1 134 ? 8.203 24.266 19.172 1 96.94 134 LYS A CA 1
ATOM 1059 C C . LYS A 1 134 ? 9.008 24.188 17.875 1 96.94 134 LYS A C 1
ATOM 1061 O O . LYS A 1 134 ? 9.305 25.203 17.25 1 96.94 134 LYS A O 1
ATOM 1066 N N . MET A 1 135 ? 9.32 22.984 17.516 1 95.12 135 MET A N 1
ATOM 1067 C CA . MET A 1 135 ? 10.047 22.766 16.266 1 95.12 135 MET A CA 1
ATOM 1068 C C . MET A 1 135 ? 9.219 23.219 15.062 1 95.12 135 MET A C 1
ATOM 1070 O O . MET A 1 135 ? 9.742 23.875 14.156 1 95.12 135 MET A O 1
ATOM 10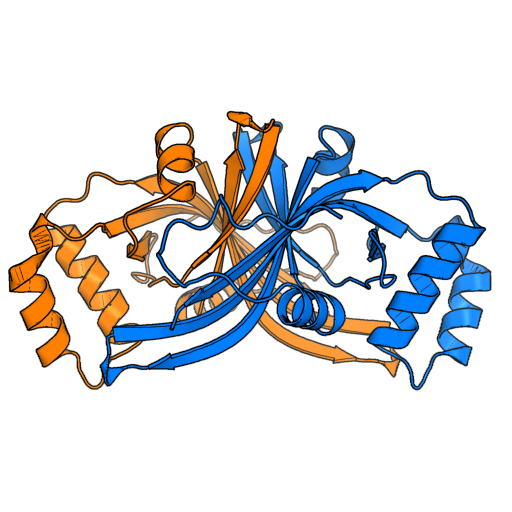74 N N . VAL A 1 136 ? 8 22.891 15.086 1 95 136 VAL A N 1
ATOM 1075 C CA . VAL A 1 136 ? 7.094 23.281 14.008 1 95 136 VAL A CA 1
ATOM 1076 C C . VAL A 1 136 ? 7.035 24.797 13.898 1 95 136 VAL A C 1
ATOM 1078 O O . VAL A 1 136 ? 7.164 25.359 12.805 1 95 136 VAL A O 1
ATOM 1081 N N . ALA A 1 137 ? 6.875 25.516 14.984 1 93.94 137 ALA A N 1
ATOM 1082 C CA . ALA A 1 137 ? 6.77 26.969 15 1 93.94 137 ALA A CA 1
ATOM 1083 C C . ALA A 1 137 ? 8.016 27.609 14.391 1 93.94 137 ALA A C 1
ATOM 1085 O O . ALA A 1 137 ? 7.918 28.609 13.68 1 93.94 137 ALA A O 1
ATOM 1086 N N . SER A 1 138 ? 9.117 26.984 14.562 1 94.38 138 SER A N 1
ATOM 1087 C CA . SER A 1 138 ? 10.383 27.562 14.117 1 94.38 138 SER A CA 1
ATOM 1088 C C . SER A 1 138 ? 10.656 27.234 12.656 1 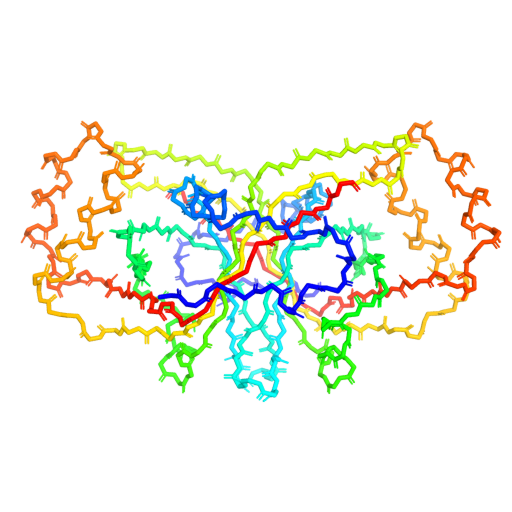94.38 138 SER A C 1
ATOM 1090 O O . SER A 1 138 ? 11.383 27.953 11.969 1 94.38 138 SER A O 1
ATOM 1092 N N . ALA A 1 139 ? 10 26.156 12.141 1 93.06 139 ALA A N 1
ATOM 1093 C CA . ALA A 1 139 ? 10.43 25.672 10.836 1 93.06 139 ALA A CA 1
ATOM 1094 C C . ALA A 1 139 ? 9.242 25.531 9.891 1 93.06 139 ALA A C 1
ATOM 1096 O O . ALA A 1 139 ? 9.375 24.969 8.805 1 93.06 139 ALA A O 1
ATOM 1097 N N . ILE A 1 140 ? 8.117 26.031 10.25 1 92 140 ILE A N 1
ATOM 1098 C CA . ILE A 1 140 ? 6.867 25.75 9.555 1 92 140 ILE A CA 1
ATOM 1099 C C . ILE A 1 140 ? 6.965 26.219 8.102 1 92 140 ILE A C 1
ATOM 1101 O O . ILE A 1 140 ? 6.414 25.578 7.199 1 92 140 ILE A O 1
ATOM 1105 N N . ASP A 1 141 ? 7.688 27.297 7.824 1 90.81 141 ASP A N 1
ATOM 1106 C CA . ASP A 1 141 ? 7.785 27.859 6.48 1 90.81 141 ASP A CA 1
ATOM 1107 C C . ASP A 1 141 ? 8.523 26.922 5.535 1 90.81 141 ASP A C 1
ATOM 1109 O O . ASP A 1 141 ? 8.281 26.922 4.328 1 90.81 141 ASP A O 1
ATOM 1113 N N . LYS A 1 142 ? 9.352 26.141 6.051 1 90.31 142 LYS A N 1
ATOM 1114 C CA . LYS A 1 142 ? 10.172 25.25 5.23 1 90.31 142 LYS A CA 1
ATOM 1115 C C . LYS A 1 142 ? 9.594 23.844 5.211 1 90.31 142 LYS A C 1
ATOM 1117 O O . LYS A 1 142 ? 10.031 23 4.426 1 90.31 142 LYS A O 1
ATOM 1122 N N . MET A 1 143 ? 8.633 23.609 6.043 1 92 143 MET A N 1
ATOM 1123 C CA . MET A 1 143 ? 8.094 22.266 6.148 1 92 143 MET A CA 1
ATOM 1124 C C . MET A 1 143 ? 7.133 21.969 5 1 92 143 MET A C 1
ATOM 1126 O O . MET A 1 143 ? 6.301 22.812 4.656 1 92 143 MET A O 1
ATOM 1130 N N . SER A 1 144 ? 7.355 20.828 4.41 1 93.12 144 SER A N 1
ATOM 1131 C CA . SER A 1 144 ? 6.449 20.359 3.369 1 93.12 144 SER A CA 1
ATOM 1132 C C . SER A 1 144 ? 5.273 19.594 3.963 1 93.12 144 SER A C 1
ATOM 1134 O O . SER A 1 144 ? 5.426 18.453 4.387 1 93.12 144 SER A O 1
ATOM 1136 N N . VAL A 1 145 ? 4.152 20.266 4.012 1 96.44 145 VAL A N 1
ATOM 1137 C CA . VAL A 1 145 ? 2.918 19.672 4.512 1 96.44 145 VAL A CA 1
ATOM 1138 C C . VAL A 1 145 ? 1.83 19.766 3.445 1 96.44 145 VAL A C 1
ATOM 1140 O O . VAL A 1 145 ? 1.652 20.812 2.822 1 96.44 145 VAL A O 1
ATOM 1143 N N . TYR A 1 146 ? 1.176 18.672 3.184 1 97.44 146 TYR A N 1
ATOM 1144 C CA . TYR A 1 146 ? 0.07 18.625 2.234 1 97.44 146 TYR A CA 1
ATOM 1145 C C . TYR A 1 146 ? -1.038 17.703 2.732 1 97.44 146 TYR A C 1
ATOM 1147 O O . TYR A 1 146 ? -0.892 17.047 3.77 1 97.44 146 TYR A O 1
ATOM 1155 N N . LYS A 1 147 ? -2.129 17.781 2.117 1 98.38 147 LYS A N 1
ATOM 1156 C CA . LYS A 1 147 ? -3.25 16.984 2.615 1 98.38 147 LYS A CA 1
ATOM 1157 C C . LYS A 1 147 ? -4.012 16.328 1.468 1 98.38 147 LYS A C 1
ATOM 1159 O O . LYS A 1 147 ? -3.984 16.812 0.337 1 98.38 147 LYS A O 1
ATOM 1164 N N . LEU A 1 148 ? -4.605 15.242 1.726 1 98.62 148 LEU A N 1
ATOM 1165 C CA . LEU A 1 148 ? -5.613 14.617 0.875 1 98.62 148 LEU A CA 1
ATOM 1166 C C . LEU A 1 148 ? -7.016 15.031 1.305 1 98.62 148 LEU A C 1
ATOM 1168 O O . LEU A 1 148 ? -7.414 14.797 2.447 1 98.62 148 LEU A O 1
ATOM 1172 N N . VAL A 1 149 ? -7.703 15.672 0.459 1 98.69 149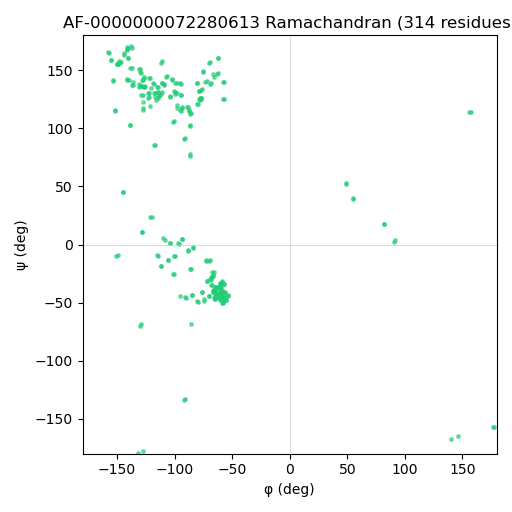 VAL A N 1
ATOM 1173 C CA . VAL A 1 149 ? -9.133 15.898 0.677 1 98.69 149 VAL A CA 1
ATOM 1174 C C . VAL A 1 149 ? -9.93 14.703 0.168 1 98.69 149 VAL A C 1
ATOM 1176 O O . VAL A 1 149 ? -10.023 14.484 -1.042 1 98.69 149 VAL A O 1
ATOM 1179 N N . ILE A 1 150 ? -10.562 13.977 1.087 1 98.44 150 ILE A N 1
ATOM 1180 C CA . ILE A 1 150 ? -11.273 12.75 0.733 1 98.44 150 ILE A CA 1
ATOM 1181 C C . ILE A 1 150 ? -12.617 13.102 0.107 1 98.44 150 ILE A C 1
ATOM 1183 O O . ILE A 1 150 ? -13.414 13.836 0.699 1 98.44 150 ILE A O 1
ATOM 1187 N N . ASN A 1 151 ? -12.836 12.57 -1.038 1 97.44 151 ASN A N 1
ATOM 1188 C CA . ASN A 1 151 ? -14.133 12.695 -1.695 1 97.44 151 ASN A CA 1
ATOM 1189 C C . ASN A 1 151 ? -15.062 11.539 -1.324 1 97.44 151 ASN A C 1
ATOM 1191 O O . ASN A 1 151 ? -16.25 11.758 -1.046 1 97.44 151 ASN A O 1
ATOM 1195 N N . SER A 1 152 ? -14.547 10.383 -1.356 1 96.81 152 SER A N 1
ATOM 1196 C CA . SER A 1 152 ? -15.289 9.18 -1.002 1 96.81 152 SER A CA 1
ATOM 1197 C C . SER A 1 152 ? -14.375 8.125 -0.391 1 96.81 152 SER A C 1
ATOM 1199 O O . SER A 1 152 ? -13.156 8.18 -0.562 1 96.81 152 SER A O 1
ATOM 1201 N N . PHE A 1 153 ? -14.953 7.266 0.358 1 96.81 153 PHE A N 1
ATOM 1202 C CA . PHE A 1 153 ? -14.188 6.164 0.922 1 96.81 153 PHE A CA 1
ATOM 1203 C C . PHE A 1 153 ? -15.062 4.934 1.108 1 96.81 153 PHE A C 1
ATOM 1205 O O . PHE A 1 153 ? -16.297 5.035 1.12 1 96.81 153 PHE A O 1
ATOM 1212 N N . SER A 1 154 ? -14.414 3.805 1.114 1 95.12 154 SER A N 1
ATOM 1213 C CA . SER A 1 154 ? -15.078 2.518 1.303 1 95.12 154 SER A CA 1
ATOM 1214 C C . SER A 1 154 ? -14.234 1.583 2.16 1 95.12 154 SER A C 1
ATOM 1216 O O . SER A 1 154 ? -13 1.641 2.125 1 95.12 154 SER A O 1
ATOM 1218 N N . GLY A 1 155 ? -14.883 0.846 2.986 1 94.31 155 GLY A N 1
ATOM 1219 C CA . GLY A 1 155 ? -14.242 -0.17 3.805 1 94.31 155 GLY A CA 1
ATOM 1220 C C . GLY A 1 155 ? -14.586 -1.585 3.379 1 94.31 155 GLY A C 1
ATOM 1221 O O . GLY A 1 155 ? -15.727 -1.872 3.027 1 94.31 155 GLY A O 1
ATOM 1222 N N . LYS A 1 156 ? -13.562 -2.416 3.379 1 91.06 156 LYS A N 1
ATOM 1223 C CA . LYS A 1 156 ? -13.758 -3.811 2.992 1 91.06 156 LYS A CA 1
ATOM 1224 C C . LYS A 1 156 ? -13.125 -4.758 4.004 1 91.06 156 LYS A C 1
ATOM 1226 O O . LYS A 1 156 ? -12.141 -4.406 4.66 1 91.06 156 LYS A O 1
ATOM 1231 N N . VAL A 1 157 ? -13.742 -5.898 4.07 1 90.19 157 VAL A N 1
ATOM 1232 C CA . VAL A 1 157 ? -13.211 -6.961 4.914 1 90.19 157 VAL A CA 1
ATOM 1233 C C . VAL A 1 157 ? -13.133 -8.266 4.117 1 90.19 157 VAL A C 1
ATOM 1235 O O . VAL A 1 157 ? -14.008 -8.547 3.297 1 90.19 157 VAL A O 1
ATOM 1238 N N . ASN A 1 158 ? -12.008 -8.922 4.305 1 82.62 158 ASN A N 1
ATOM 1239 C CA . ASN A 1 158 ? -11.914 -10.312 3.863 1 82.62 158 ASN A CA 1
ATOM 1240 C C . ASN A 1 158 ? -12.078 -11.281 5.031 1 82.62 158 ASN A C 1
ATOM 1242 O O . ASN A 1 158 ? -11.25 -11.305 5.941 1 82.62 158 ASN A O 1
ATOM 1246 N N . LYS A 1 159 ? -13.297 -11.977 5.129 1 74.31 159 LYS A N 1
ATOM 1247 C CA . LYS A 1 159 ? -13.617 -12.883 6.234 1 74.31 159 LYS A CA 1
ATOM 1248 C C . LYS A 1 159 ? -13.555 -14.336 5.793 1 74.31 159 LYS A C 1
ATOM 1250 O O . LYS A 1 159 ? -13.812 -14.648 4.629 1 74.31 159 LYS A O 1
ATOM 1255 N N . MET B 1 1 ? 15.773 -9.352 -12.891 1 83 1 MET B N 1
ATOM 1256 C CA . MET B 1 1 ? 15.344 -8.211 -12.086 1 83 1 MET B CA 1
ATOM 1257 C C . MET B 1 1 ? 16.484 -7.227 -11.891 1 83 1 MET B C 1
ATOM 1259 O O . MET B 1 1 ? 17.547 -7.594 -11.375 1 83 1 MET B O 1
ATOM 1263 N N . ASN B 1 2 ? 16.234 -5.992 -12.391 1 88.06 2 ASN B N 1
ATOM 1264 C CA . ASN B 1 2 ? 17.234 -4.949 -12.227 1 88.06 2 ASN B CA 1
ATOM 1265 C C . ASN B 1 2 ? 17.062 -4.203 -10.914 1 88.06 2 ASN B C 1
ATOM 1267 O O . ASN B 1 2 ? 16.031 -3.584 -10.68 1 88.06 2 ASN B O 1
ATOM 1271 N N . TYR B 1 3 ? 18.078 -4.375 -10.102 1 88.5 3 TYR B N 1
ATOM 1272 C CA . TYR B 1 3 ? 18.062 -3.641 -8.844 1 88.5 3 TYR B CA 1
ATOM 1273 C C . TYR B 1 3 ? 18.516 -2.203 -9.047 1 88.5 3 TYR B C 1
ATOM 1275 O O . TYR B 1 3 ? 19.656 -1.961 -9.484 1 88.5 3 TYR B O 1
ATOM 1283 N N . ILE B 1 4 ? 17.656 -1.24 -8.703 1 84.12 4 ILE B N 1
ATOM 1284 C CA . ILE B 1 4 ? 17.953 0.161 -8.977 1 84.12 4 ILE B CA 1
ATOM 1285 C C . ILE B 1 4 ? 18.125 0.919 -7.664 1 84.12 4 ILE B C 1
ATOM 1287 O O . ILE B 1 4 ? 17.344 0.751 -6.734 1 84.12 4 ILE B O 1
ATOM 1291 N N . THR B 1 5 ? 19.172 1.668 -7.566 1 75.88 5 THR B N 1
ATOM 1292 C CA . THR B 1 5 ? 19.406 2.482 -6.379 1 75.88 5 THR B CA 1
ATOM 1293 C C . THR B 1 5 ? 19.359 3.969 -6.723 1 75.88 5 THR B C 1
ATOM 1295 O O . THR B 1 5 ? 19.375 4.82 -5.832 1 75.88 5 THR B O 1
ATOM 1298 N N . SER B 1 6 ? 19.312 4.281 -7.949 1 69.5 6 SER B N 1
ATOM 1299 C CA . SER B 1 6 ? 19.406 5.664 -8.406 1 69.5 6 SER B CA 1
ATOM 1300 C C . SER B 1 6 ? 18.125 6.441 -8.102 1 69.5 6 SER B C 1
ATOM 1302 O O . SER B 1 6 ? 18.125 7.672 -8.141 1 69.5 6 SER B O 1
ATOM 1304 N N . CYS B 1 7 ? 17.188 5.707 -7.789 1 67.25 7 CYS B N 1
ATOM 1305 C 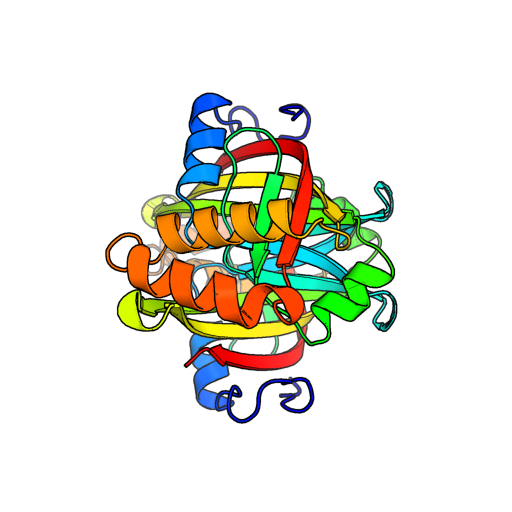CA . CYS B 1 7 ? 15.906 6.363 -7.598 1 67.25 7 CYS B CA 1
ATOM 1306 C C . CYS B 1 7 ? 15.688 6.734 -6.133 1 67.25 7 CYS B C 1
ATOM 1308 O O . CYS B 1 7 ? 14.656 7.297 -5.773 1 67.25 7 CYS B O 1
ATOM 1310 N N . ILE B 1 8 ? 16.75 6.461 -5.434 1 69.25 8 ILE B N 1
ATOM 1311 C CA . ILE B 1 8 ? 16.641 6.754 -4.012 1 69.25 8 ILE B CA 1
ATOM 1312 C C . ILE B 1 8 ? 17.062 8.195 -3.746 1 69.25 8 ILE B C 1
ATOM 1314 O O . ILE B 1 8 ? 18.156 8.609 -4.125 1 69.25 8 ILE B O 1
ATOM 1318 N N . THR B 1 9 ? 16.219 9.039 -3.24 1 64.56 9 THR B N 1
ATOM 1319 C CA . THR B 1 9 ? 16.422 10.469 -3.068 1 64.56 9 THR B CA 1
ATOM 1320 C C . THR B 1 9 ? 17.266 10.75 -1.82 1 64.56 9 THR B C 1
ATOM 1322 O O . THR B 1 9 ? 18.188 11.562 -1.852 1 64.56 9 THR B O 1
ATOM 1325 N N . ARG B 1 10 ? 16.844 10.125 -0.703 1 71.31 10 ARG B N 1
ATOM 1326 C CA . ARG B 1 10 ? 17.547 10.391 0.543 1 71.31 10 ARG B CA 1
ATOM 1327 C C . ARG B 1 10 ? 18.859 9.617 0.61 1 71.31 10 ARG B C 1
ATOM 1329 O O . ARG B 1 10 ? 18.859 8.391 0.488 1 71.31 10 ARG B O 1
ATOM 1336 N N . LYS B 1 11 ? 19.859 10.375 0.813 1 70.75 11 LYS B N 1
ATOM 1337 C CA . LYS B 1 11 ? 21.188 9.773 0.853 1 70.75 11 LYS B CA 1
ATOM 1338 C C . LYS B 1 11 ? 21.25 8.68 1.911 1 70.75 11 LYS B C 1
ATOM 1340 O O . LYS B 1 11 ? 20.766 8.852 3.025 1 70.75 11 LYS B O 1
ATOM 1345 N N . ASN B 1 12 ? 21.641 7.48 1.572 1 75.5 12 ASN B N 1
ATOM 1346 C CA . ASN B 1 12 ? 21.922 6.371 2.48 1 75.5 12 ASN B CA 1
ATOM 1347 C C . ASN B 1 12 ? 20.641 5.645 2.891 1 75.5 12 ASN B C 1
ATOM 1349 O O . ASN B 1 12 ? 20.625 4.945 3.904 1 75.5 12 ASN B O 1
ATOM 1353 N N . SER B 1 13 ? 19.609 5.879 2.119 1 84 13 SER B N 1
ATOM 1354 C CA . SER B 1 13 ? 18.359 5.199 2.461 1 84 13 SER B CA 1
ATOM 1355 C C . SER B 1 13 ? 18.172 3.926 1.643 1 84 13 SER B C 1
ATOM 1357 O O . SER B 1 13 ? 17.188 3.211 1.809 1 84 13 SER B O 1
ATOM 1359 N N . GLY B 1 14 ? 19.109 3.623 0.827 1 88.25 14 GLY B N 1
ATOM 1360 C CA . GLY B 1 14 ? 19.047 2.373 0.087 1 88.25 14 GLY B CA 1
ATOM 1361 C C . GLY B 1 14 ? 19.375 1.159 0.935 1 88.25 14 GLY B C 1
ATOM 1362 O O . GLY B 1 14 ? 20.109 1.264 1.914 1 88.25 14 GLY B O 1
ATOM 1363 N N . ILE B 1 15 ? 18.719 0.061 0.518 1 89.94 15 ILE B N 1
ATOM 1364 C CA . ILE B 1 15 ? 19.062 -1.18 1.207 1 89.94 15 ILE B CA 1
ATOM 1365 C C . ILE B 1 15 ? 19.797 -2.113 0.255 1 89.94 15 ILE B C 1
ATOM 1367 O O . ILE B 1 15 ? 19.719 -1.956 -0.966 1 89.94 15 ILE B O 1
ATOM 1371 N N . GLU B 1 16 ? 20.547 -2.98 0.858 1 91.75 16 GLU B N 1
ATOM 1372 C CA . GLU B 1 16 ? 21.266 -3.975 0.058 1 91.75 16 GLU B CA 1
ATOM 1373 C C . GLU B 1 16 ? 20.281 -4.879 -0.69 1 91.75 16 GLU B C 1
ATOM 1375 O O . GLU B 1 16 ? 19.219 -5.207 -0.173 1 91.75 16 GLU B O 1
ATOM 1380 N N . GLU B 1 17 ? 20.781 -5.262 -1.864 1 94 17 GLU B N 1
ATOM 1381 C CA . GLU B 1 17 ? 19.938 -6.094 -2.719 1 94 17 GLU B CA 1
ATOM 1382 C C . GLU B 1 17 ? 19.5 -7.363 -1.993 1 94 17 GLU B C 1
ATOM 1384 O O . GLU B 1 17 ? 18.344 -7.785 -2.113 1 94 17 GLU B O 1
ATOM 1389 N N . THR B 1 18 ? 20.438 -7.969 -1.245 1 95.62 18 THR B N 1
ATOM 1390 C CA . THR B 1 18 ? 20.125 -9.195 -0.523 1 95.62 18 THR B CA 1
ATOM 1391 C C . THR B 1 18 ? 19.016 -8.961 0.486 1 95.62 18 THR B C 1
ATOM 1393 O O . THR B 1 18 ? 18.094 -9.781 0.602 1 95.62 18 THR B O 1
ATOM 1396 N N . ARG B 1 19 ? 19.078 -7.875 1.197 1 94.94 19 ARG B N 1
ATOM 1397 C CA . ARG B 1 19 ? 18.047 -7.523 2.164 1 94.94 19 ARG B CA 1
ATOM 1398 C C . ARG B 1 19 ? 16.719 -7.227 1.467 1 94.94 19 ARG B C 1
ATOM 1400 O O . ARG B 1 19 ? 15.656 -7.617 1.951 1 94.94 19 ARG B O 1
ATOM 1407 N N . ALA B 1 20 ? 16.781 -6.57 0.35 1 96.19 20 ALA B N 1
ATOM 1408 C CA . ALA B 1 20 ? 15.586 -6.285 -0.433 1 96.19 20 ALA B CA 1
ATOM 1409 C C . ALA B 1 20 ? 14.883 -7.574 -0.844 1 96.19 20 ALA B C 1
ATOM 1411 O O . ALA B 1 20 ? 13.656 -7.684 -0.727 1 96.19 20 ALA B O 1
ATOM 1412 N N . ILE B 1 21 ? 15.625 -8.5 -1.256 1 97.06 21 ILE B N 1
ATOM 1413 C CA . ILE B 1 21 ? 15.078 -9.781 -1.689 1 97.06 21 ILE B CA 1
ATOM 1414 C C . ILE B 1 21 ? 14.43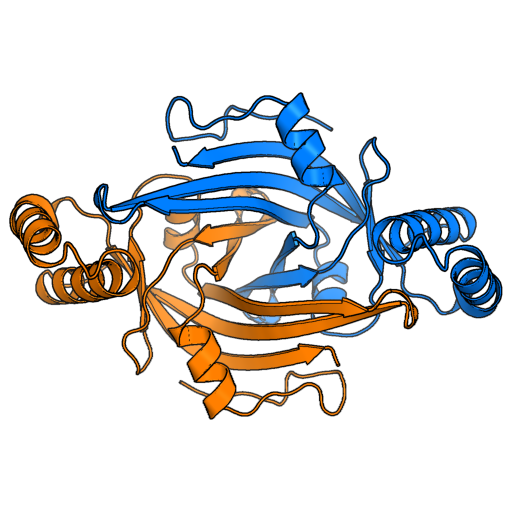8 -10.492 -0.501 1 97.06 21 ILE B C 1
ATOM 1416 O O . ILE B 1 21 ? 13.383 -11.117 -0.639 1 97.06 21 ILE B O 1
ATOM 1420 N N . GLU B 1 22 ? 15.062 -10.391 0.647 1 97.44 22 GLU B N 1
ATOM 1421 C CA . GLU B 1 22 ? 14.492 -10.984 1.854 1 97.44 22 GLU B CA 1
ATOM 1422 C C . GLU B 1 22 ? 13.133 -10.375 2.18 1 97.44 22 GLU B C 1
ATOM 1424 O O . GLU B 1 22 ? 12.211 -11.078 2.584 1 97.44 22 GLU B O 1
ATOM 1429 N N . ILE B 1 23 ? 13.031 -9.102 2.014 1 97.62 23 ILE B N 1
ATOM 1430 C CA . ILE B 1 23 ? 11.773 -8.414 2.264 1 97.62 23 ILE B CA 1
ATOM 1431 C C . ILE B 1 23 ? 10.719 -8.898 1.274 1 97.62 23 ILE B C 1
ATOM 1433 O O . ILE B 1 23 ? 9.57 -9.164 1.655 1 97.62 23 ILE B O 1
ATOM 1437 N N . ILE B 1 24 ? 11.094 -9.016 0.025 1 98.19 24 ILE B N 1
ATOM 1438 C CA . ILE B 1 24 ? 10.18 -9.5 -0.995 1 98.19 24 ILE B CA 1
ATOM 1439 C C . ILE B 1 24 ? 9.703 -10.906 -0.627 1 98.19 24 ILE B C 1
ATOM 1441 O O . ILE B 1 24 ? 8.5 -11.195 -0.666 1 98.19 24 ILE B O 1
ATOM 1445 N N . LYS B 1 25 ? 10.609 -11.719 -0.237 1 97.5 25 LYS B N 1
ATOM 1446 C CA . LYS B 1 25 ? 10.32 -13.125 0.027 1 97.5 25 LYS B CA 1
ATOM 1447 C C . LYS B 1 25 ? 9.414 -13.281 1.248 1 97.5 25 LYS B C 1
ATOM 1449 O O . LYS B 1 25 ? 8.492 -14.094 1.245 1 97.5 25 LYS B O 1
ATOM 1454 N N . ASN B 1 26 ? 9.578 -12.43 2.24 1 96.69 26 ASN B N 1
ATOM 1455 C CA . ASN B 1 26 ? 8.977 -12.695 3.545 1 96.69 26 ASN B CA 1
ATOM 1456 C C . ASN B 1 26 ? 7.762 -11.812 3.797 1 96.69 26 ASN B C 1
ATOM 1458 O O . ASN B 1 26 ? 7.008 -12.039 4.742 1 96.69 26 ASN B O 1
ATOM 1462 N N . GLY B 1 27 ? 7.582 -10.797 2.99 1 97 27 GLY B N 1
ATOM 1463 C CA . GLY B 1 27 ? 6.438 -9.93 3.205 1 97 27 GLY B CA 1
ATOM 1464 C C . GLY B 1 27 ? 5.113 -10.664 3.172 1 97 27 GLY B C 1
ATOM 1465 O O . GLY B 1 27 ? 4.914 -11.555 2.344 1 97 27 GLY B O 1
ATOM 1466 N N . GLU B 1 28 ? 4.223 -10.305 4.035 1 96.38 28 GLU B N 1
ATOM 1467 C CA . GLU B 1 28 ? 2.92 -10.961 4.113 1 96.38 28 GLU B CA 1
ATOM 1468 C C . GLU B 1 28 ? 2.023 -10.539 2.951 1 96.38 28 GLU B C 1
ATOM 1470 O O . GLU B 1 28 ? 1.324 -11.375 2.369 1 96.38 28 GLU B O 1
ATOM 1475 N N . TYR B 1 29 ? 1.977 -9.32 2.717 1 97.44 29 TYR B N 1
ATOM 1476 C CA . TYR B 1 29 ? 1.252 -8.734 1.594 1 97.44 29 TYR B CA 1
ATOM 1477 C C . TYR B 1 29 ? 1.999 -7.535 1.028 1 97.44 29 TYR B C 1
ATOM 1479 O O . TYR B 1 29 ? 2.967 -7.059 1.628 1 97.44 29 TYR B O 1
ATOM 1487 N N . GLY B 1 30 ? 1.671 -7.145 -0.105 1 98.19 30 GLY B N 1
ATOM 1488 C CA . GLY B 1 30 ? 2.125 -5.902 -0.709 1 98.19 30 GLY B CA 1
ATOM 1489 C C . GLY B 1 30 ? 0.988 -5.035 -1.213 1 98.19 30 GLY B C 1
ATOM 1490 O O . GLY B 1 30 ? -0.184 -5.344 -0.988 1 98.19 30 GLY B O 1
ATOM 1491 N N . PHE B 1 31 ? 1.366 -3.955 -1.79 1 98.62 31 PHE B N 1
ATOM 1492 C CA . PHE B 1 31 ? 0.426 -2.979 -2.33 1 98.62 31 PHE B CA 1
ATOM 1493 C C . PHE B 1 31 ? 0.667 -2.762 -3.818 1 98.62 31 PHE B C 1
ATOM 1495 O O . PHE B 1 31 ? 1.756 -2.35 -4.223 1 98.62 31 PHE B O 1
ATOM 1502 N N . MET B 1 32 ? -0.354 -3.07 -4.543 1 98.56 32 MET B N 1
ATOM 1503 C CA . MET B 1 32 ? -0.259 -2.9 -5.992 1 98.56 32 MET B CA 1
ATOM 1504 C C . MET B 1 32 ? -0.893 -1.584 -6.426 1 98.56 32 MET B C 1
ATOM 1506 O O . MET B 1 32 ? -2.092 -1.371 -6.23 1 98.56 32 MET B O 1
ATOM 1510 N N . ALA B 1 33 ? -0.114 -0.747 -6.973 1 98.81 33 ALA B N 1
ATOM 1511 C CA . ALA B 1 33 ? -0.606 0.515 -7.52 1 98.81 33 ALA B CA 1
ATOM 1512 C C . ALA B 1 33 ? -0.761 0.431 -9.039 1 98.81 33 ALA B C 1
ATOM 1514 O O . ALA B 1 33 ? 0.147 -0.024 -9.734 1 98.81 33 ALA B O 1
ATOM 1515 N N . MET B 1 34 ? -1.872 0.859 -9.516 1 98.56 34 MET B N 1
ATOM 1516 C CA . MET B 1 34 ? -2.191 0.792 -10.938 1 98.56 34 MET B CA 1
ATOM 1517 C C . MET B 1 34 ? -2.867 2.076 -11.406 1 98.56 34 MET B C 1
ATOM 1519 O O . MET B 1 34 ? -3.197 2.941 -10.594 1 98.56 34 MET B O 1
ATOM 1523 N N . ILE B 1 35 ? -3.037 2.219 -12.719 1 98.56 35 ILE B N 1
ATOM 1524 C CA . ILE B 1 35 ? -3.672 3.402 -13.289 1 98.56 35 ILE B CA 1
ATOM 1525 C C . ILE B 1 35 ? -5.156 3.129 -13.523 1 98.56 35 ILE B C 1
ATOM 1527 O O . ILE B 1 35 ? -5.512 2.25 -14.312 1 98.56 35 ILE B O 1
ATOM 1531 N N . ASP B 1 36 ? -5.953 3.824 -12.852 1 97.69 36 ASP B N 1
ATOM 1532 C CA . ASP B 1 36 ? -7.387 3.809 -13.125 1 97.69 36 ASP B CA 1
ATOM 1533 C C . ASP B 1 36 ? -7.77 4.906 -14.117 1 97.69 36 ASP B C 1
ATOM 1535 O O . ASP B 1 36 ? -8.172 6 -13.711 1 97.69 36 ASP B O 1
ATOM 1539 N N . ASP B 1 37 ? -7.773 4.621 -15.352 1 96.31 37 ASP B N 1
ATOM 1540 C CA . ASP B 1 37 ? -8.023 5.59 -16.422 1 96.31 37 ASP B CA 1
ATOM 1541 C C . ASP B 1 37 ? -9.438 6.152 -16.328 1 96.31 37 ASP B C 1
ATOM 1543 O O . ASP B 1 37 ? -9.664 7.332 -16.609 1 96.31 37 ASP B O 1
ATOM 1547 N N . GLU B 1 38 ? -10.328 5.332 -15.969 1 95.19 38 GLU B N 1
ATOM 1548 C CA . GLU B 1 38 ? -11.719 5.758 -15.906 1 95.19 38 GLU B CA 1
ATOM 1549 C C . GLU B 1 38 ? -11.906 6.91 -14.922 1 95.19 38 GLU B C 1
ATOM 1551 O O . GLU B 1 38 ? -12.672 7.84 -15.188 1 95.19 38 GLU B O 1
ATOM 1556 N N . ASN B 1 39 ? -11.172 6.875 -13.867 1 95.38 39 ASN B N 1
ATOM 1557 C CA . ASN B 1 39 ? -11.312 7.906 -12.844 1 95.38 39 ASN B CA 1
ATOM 1558 C C . ASN B 1 39 ? -10.109 8.844 -12.828 1 95.38 39 ASN B C 1
ATOM 1560 O O . ASN B 1 39 ? -10.016 9.727 -11.969 1 95.38 39 ASN B O 1
ATOM 1564 N N . ASN B 1 40 ? -9.195 8.648 -13.758 1 97 40 ASN B N 1
ATOM 1565 C CA . ASN B 1 40 ? -7.988 9.453 -13.844 1 97 40 ASN B CA 1
ATOM 1566 C C . ASN B 1 40 ? -7.293 9.57 -12.484 1 97 40 ASN B C 1
ATOM 1568 O O . ASN B 1 40 ? -7.012 10.672 -12.023 1 97 40 ASN B O 1
ATOM 1572 N N . SER B 1 41 ? -7.047 8.438 -11.883 1 98 41 SER B N 1
ATOM 1573 C CA . SER B 1 41 ? -6.453 8.383 -10.555 1 98 41 SER B CA 1
ATOM 1574 C C . SER B 1 41 ? -5.625 7.113 -10.375 1 98 41 SER B C 1
ATOM 1576 O O . SER B 1 41 ? -5.789 6.148 -11.125 1 98 41 SER B O 1
ATOM 1578 N N . GLY B 1 42 ? -4.68 7.199 -9.484 1 98.38 42 GLY B N 1
ATOM 1579 C CA . GLY B 1 42 ? -4.094 5.949 -9.031 1 98.38 42 GLY B CA 1
ATOM 1580 C C . GLY B 1 42 ? -5.07 5.074 -8.266 1 98.38 42 GLY B C 1
ATOM 1581 O O . GLY B 1 42 ? -5.977 5.578 -7.605 1 98.38 42 GLY B O 1
ATOM 1582 N N . TYR B 1 43 ? -4.934 3.865 -8.445 1 98.12 43 TYR B N 1
ATOM 1583 C CA . TYR B 1 43 ? -5.684 2.85 -7.719 1 98.12 43 TYR B CA 1
ATOM 1584 C C . TYR B 1 43 ? -4.75 1.801 -7.125 1 98.12 43 TYR B C 1
ATOM 1586 O O . TYR B 1 43 ? -3.863 1.29 -7.812 1 98.12 43 TYR B O 1
ATOM 1594 N N . GLY B 1 44 ? -4.895 1.549 -5.855 1 97.56 44 GLY B N 1
ATOM 1595 C CA . GLY B 1 44 ? -3.996 0.598 -5.223 1 97.56 44 GLY B CA 1
ATOM 1596 C C . GLY B 1 44 ? -4.691 -0.313 -4.23 1 97.56 44 GLY B C 1
ATOM 1597 O O . GLY B 1 44 ? -5.578 0.126 -3.492 1 97.56 44 GLY B O 1
ATOM 1598 N N . VAL B 1 45 ? -4.305 -1.537 -4.195 1 96.31 45 VAL B N 1
ATOM 1599 C CA . VAL B 1 45 ? -4.941 -2.512 -3.316 1 96.31 45 VAL B CA 1
ATOM 1600 C C . VAL B 1 45 ? -3.873 -3.371 -2.641 1 96.31 45 VAL B C 1
ATOM 1602 O O . VAL B 1 45 ? -2.869 -3.727 -3.264 1 96.31 45 VAL B O 1
ATOM 1605 N N . PRO B 1 46 ? -4.09 -3.641 -1.401 1 96.81 46 PRO B N 1
ATOM 1606 C CA . PRO B 1 46 ? -3.254 -4.668 -0.774 1 96.81 46 PRO B CA 1
ATOM 1607 C C . PRO B 1 46 ? -3.592 -6.078 -1.254 1 96.81 46 PRO B C 1
ATOM 1609 O O . PRO B 1 46 ? -4.766 -6.402 -1.441 1 96.81 46 PRO B O 1
ATOM 1612 N N . ILE B 1 47 ? -2.58 -6.895 -1.454 1 95.94 47 ILE B N 1
ATOM 1613 C CA . ILE B 1 47 ? -2.83 -8.234 -1.968 1 95.94 47 ILE B CA 1
ATOM 1614 C C . ILE B 1 47 ? -1.717 -9.18 -1.515 1 95.94 47 ILE B C 1
ATOM 1616 O O . ILE B 1 47 ? -0.544 -8.797 -1.493 1 95.94 47 ILE B O 1
ATOM 1620 N N . ASN B 1 48 ? -2.088 -10.391 -1.177 1 96.88 48 ASN B N 1
ATOM 1621 C CA . ASN B 1 48 ? -1.104 -11.43 -0.913 1 96.88 48 ASN B CA 1
ATOM 1622 C C . ASN B 1 48 ? -0.386 -11.859 -2.189 1 96.88 48 ASN B C 1
ATOM 1624 O O . ASN B 1 48 ? -0.922 -11.711 -3.289 1 96.88 48 ASN B O 1
ATOM 1628 N N . TYR B 1 49 ? 0.767 -12.391 -1.974 1 98.31 49 TYR B N 1
ATOM 1629 C CA . TYR B 1 49 ? 1.589 -12.781 -3.113 1 98.31 49 TYR B CA 1
ATOM 1630 C C . TYR B 1 49 ? 2.605 -13.844 -2.717 1 98.31 49 TYR B C 1
ATOM 1632 O O . TYR B 1 49 ? 2.867 -14.047 -1.528 1 98.31 49 TYR B O 1
ATOM 1640 N N . ALA B 1 50 ? 3.168 -14.453 -3.725 1 98.62 50 ALA B N 1
ATOM 1641 C CA . ALA B 1 50 ? 4.309 -15.344 -3.516 1 98.62 50 ALA B CA 1
ATOM 1642 C C . ALA B 1 50 ? 5.383 -15.117 -4.574 1 98.62 50 ALA B C 1
ATOM 1644 O O . ALA B 1 50 ? 5.078 -14.961 -5.758 1 98.62 50 ALA B O 1
ATOM 1645 N N . PHE B 1 51 ? 6.578 -15.109 -4.078 1 98.81 51 PHE B N 1
ATOM 1646 C CA . PHE B 1 51 ? 7.75 -14.867 -4.91 1 98.81 51 PHE B CA 1
ATOM 1647 C C . PHE B 1 51 ? 8.383 -16.172 -5.359 1 98.81 51 PHE B C 1
ATOM 1649 O O . PHE B 1 51 ? 8.516 -17.109 -4.562 1 98.81 51 PHE B O 1
ATOM 1656 N N . ASP B 1 52 ? 8.82 -16.266 -6.633 1 98.31 52 ASP B N 1
ATOM 1657 C CA . ASP B 1 52 ? 9.391 -17.516 -7.125 1 98.31 52 ASP B CA 1
ATOM 1658 C C . ASP B 1 52 ? 10.891 -17.562 -6.867 1 98.31 52 ASP B C 1
ATOM 1660 O O . ASP B 1 52 ? 11.547 -18.562 -7.195 1 98.31 52 ASP B O 1
ATOM 1664 N N . GLY B 1 53 ? 11.453 -16.469 -6.348 1 96.81 53 GLY B N 1
ATOM 1665 C CA . GLY B 1 53 ? 12.883 -16.438 -6.059 1 96.81 53 GLY B CA 1
ATOM 1666 C C . GLY B 1 53 ? 13.711 -15.93 -7.219 1 96.81 53 GLY B C 1
ATOM 1667 O O . GLY B 1 53 ? 14.938 -15.867 -7.129 1 96.81 53 GLY B O 1
ATOM 1668 N N . VAL B 1 54 ? 13.039 -15.555 -8.266 1 95.69 54 VAL B N 1
ATOM 1669 C CA . VAL B 1 54 ? 13.781 -15.148 -9.453 1 95.69 54 VAL B CA 1
ATOM 1670 C C . VAL B 1 54 ? 13.281 -13.789 -9.945 1 95.69 54 VAL B C 1
ATOM 1672 O O . VAL B 1 54 ? 13.945 -12.773 -9.742 1 95.69 54 VAL B O 1
ATOM 1675 N N . GLN B 1 55 ? 12 -13.781 -10.461 1 97.12 55 GLN B N 1
ATOM 1676 C CA . GLN B 1 55 ? 11.586 -12.531 -11.086 1 97.12 55 GLN B CA 1
ATOM 1677 C C . GLN B 1 55 ? 10.078 -12.336 -10.969 1 97.12 55 GLN B C 1
ATOM 1679 O O . GLN B 1 55 ? 9.562 -11.258 -11.289 1 97.12 55 GLN B O 1
ATOM 1684 N N . ASN B 1 56 ? 9.398 -13.344 -10.539 1 98.56 56 ASN B N 1
ATOM 1685 C CA . ASN B 1 56 ? 7.941 -13.305 -10.625 1 98.56 56 ASN B CA 1
ATOM 1686 C C . ASN B 1 56 ? 7.293 -13.289 -9.25 1 98.56 56 ASN B C 1
ATOM 1688 O O . ASN B 1 56 ? 7.703 -14.031 -8.352 1 98.56 56 ASN B O 1
ATOM 1692 N N . LEU B 1 57 ? 6.316 -12.438 -9.086 1 98.81 57 LEU B N 1
ATOM 1693 C CA . LEU B 1 57 ? 5.371 -12.508 -7.98 1 98.81 57 LEU B CA 1
ATOM 1694 C C . LEU B 1 57 ? 4.027 -13.062 -8.445 1 98.81 57 LEU B C 1
ATOM 1696 O O . LEU B 1 57 ? 3.42 -12.531 -9.375 1 98.81 57 LEU B O 1
ATOM 1700 N N . TYR B 1 58 ? 3.508 -14.055 -7.812 1 98.75 58 TYR B N 1
ATOM 1701 C CA . TYR B 1 58 ? 2.25 -14.695 -8.188 1 98.75 58 TYR B CA 1
ATOM 1702 C C . TYR B 1 58 ? 1.116 -14.242 -7.273 1 98.75 58 TYR B C 1
ATOM 1704 O O . TYR B 1 58 ? 1.305 -14.094 -6.062 1 98.75 58 TYR B O 1
ATOM 1712 N N . PHE B 1 59 ? -0.013 -14.086 -7.891 1 97.81 59 PHE B N 1
ATOM 1713 C CA . PHE B 1 59 ? -1.22 -13.648 -7.199 1 97.81 59 PHE B CA 1
ATOM 1714 C C . PHE B 1 59 ? -2.391 -14.57 -7.516 1 97.81 59 PHE B C 1
ATOM 1716 O O . PHE B 1 59 ? -2.469 -15.133 -8.609 1 97.81 59 PHE B O 1
ATOM 1723 N N . HIS B 1 60 ? -3.189 -14.633 -6.508 1 94.06 60 HIS B N 1
ATOM 1724 C CA . HIS B 1 60 ? -4.484 -15.273 -6.703 1 94.06 60 HIS B CA 1
ATOM 1725 C C . HIS B 1 60 ? -5.625 -14.297 -6.465 1 94.06 60 HIS B C 1
ATOM 1727 O O . HIS B 1 60 ? -5.625 -13.562 -5.469 1 94.06 60 HIS B O 1
ATOM 1733 N N . GLY B 1 61 ? -6.504 -14.227 -7.312 1 83.12 61 GLY B N 1
ATOM 1734 C CA . GLY B 1 61 ? -7.66 -13.375 -7.082 1 83.12 61 GLY B CA 1
ATOM 1735 C C . GLY B 1 61 ? -8.336 -12.93 -8.367 1 83.12 61 GLY B C 1
ATOM 1736 O O . GLY B 1 61 ? -7.668 -12.516 -9.32 1 83.12 61 GLY B O 1
ATOM 1737 N N . GLY B 1 62 ? -9.461 -13.297 -8.656 1 70.56 62 GLY B N 1
ATOM 1738 C CA . GLY B 1 62 ? -10.062 -13.266 -9.984 1 70.56 62 GLY B CA 1
ATOM 1739 C C . GLY B 1 62 ? -10.891 -12.023 -10.234 1 70.56 62 GLY B C 1
ATOM 1740 O O . GLY B 1 62 ? -11.008 -11.57 -11.375 1 70.56 62 GLY B O 1
ATOM 1741 N N . ASN B 1 63 ? -11.859 -11.406 -9.32 1 70.62 63 ASN B N 1
ATOM 1742 C CA . ASN B 1 63 ? -12.906 -10.562 -9.883 1 70.62 63 ASN B CA 1
ATOM 1743 C C . ASN B 1 63 ? -12.922 -9.18 -9.234 1 70.62 63 ASN B C 1
ATOM 1745 O O . ASN B 1 63 ? -12.352 -8.992 -8.156 1 70.62 63 ASN B O 1
ATOM 1749 N N . GLY B 1 64 ? -13.07 -8.273 -10.188 1 83.44 64 GLY B N 1
ATOM 1750 C CA . GLY B 1 64 ? -13.383 -6.953 -9.672 1 83.44 64 GLY B CA 1
ATOM 1751 C C . GLY B 1 64 ? -12.664 -5.84 -10.414 1 83.44 64 GLY B C 1
ATOM 1752 O O . GLY B 1 64 ? -12.18 -6.043 -11.531 1 83.44 64 GLY B O 1
ATOM 1753 N N . LYS B 1 65 ? -12.688 -4.77 -9.906 1 90.38 65 LYS B N 1
ATOM 1754 C CA . LYS B 1 65 ? -12.203 -3.531 -10.508 1 90.38 65 LYS B CA 1
ATOM 1755 C C . LYS B 1 65 ? -10.711 -3.619 -10.82 1 90.38 65 LYS B C 1
ATOM 1757 O O . LYS B 1 65 ? -10.266 -3.141 -11.867 1 90.38 65 LYS B O 1
ATOM 1762 N N . LYS B 1 66 ? -9.906 -4.316 -9.938 1 93.25 66 LYS B N 1
ATOM 1763 C CA . LYS B 1 66 ? -8.469 -4.371 -10.164 1 93.25 66 LYS B CA 1
ATOM 1764 C C . LYS B 1 66 ? -8.141 -5.125 -11.453 1 93.25 66 LYS B C 1
ATOM 1766 O O . LYS B 1 66 ? -7.223 -4.746 -12.18 1 93.25 66 LYS B O 1
ATOM 1771 N N . ILE B 1 67 ? -8.867 -6.113 -11.742 1 94.12 67 ILE B N 1
ATOM 1772 C CA . ILE B 1 67 ? -8.617 -6.918 -12.93 1 94.12 67 ILE B CA 1
ATOM 1773 C C . ILE B 1 67 ? -8.969 -6.109 -14.18 1 94.12 67 ILE B C 1
ATOM 1775 O O . ILE B 1 67 ? -8.219 -6.117 -15.164 1 94.12 67 ILE B O 1
ATOM 1779 N N . ASN B 1 68 ? -10.086 -5.445 -14.148 1 94.31 68 ASN B N 1
ATOM 1780 C CA . ASN B 1 68 ? -10.484 -4.602 -15.266 1 94.31 68 ASN B CA 1
ATOM 1781 C C . ASN B 1 68 ? -9.438 -3.531 -15.562 1 94.31 68 ASN B C 1
ATOM 1783 O O . ASN B 1 68 ? -9.125 -3.262 -16.719 1 94.31 68 ASN B O 1
ATOM 1787 N N . ILE B 1 69 ? -8.906 -2.961 -14.555 1 96.62 69 ILE B N 1
ATOM 1788 C CA . ILE B 1 69 ? -7.875 -1.934 -14.688 1 96.62 69 ILE B CA 1
ATOM 1789 C C . ILE B 1 69 ? -6.613 -2.541 -15.297 1 96.62 69 ILE B C 1
ATOM 1791 O O . ILE B 1 69 ? -6.043 -1.988 -16.234 1 96.62 69 ILE B O 1
ATOM 1795 N N . LEU B 1 70 ? -6.262 -3.695 -14.766 1 96.62 70 LEU B N 1
ATOM 1796 C CA . LEU B 1 70 ? -5.016 -4.332 -15.164 1 96.62 70 LEU B CA 1
ATOM 1797 C C . LEU B 1 70 ? -5.094 -4.824 -16.609 1 96.62 70 LEU B C 1
ATOM 1799 O O . LEU B 1 70 ? -4.086 -4.844 -17.312 1 96.62 70 LEU B O 1
ATOM 1803 N N . LYS B 1 71 ? -6.25 -5.18 -17.078 1 95.31 71 LYS B N 1
ATOM 1804 C CA . LYS B 1 71 ? -6.43 -5.621 -18.469 1 95.31 71 LYS B CA 1
ATOM 1805 C C . LYS B 1 71 ? -6.215 -4.465 -19.438 1 95.31 71 LYS B C 1
ATOM 1807 O O . LYS B 1 71 ? -5.801 -4.68 -20.578 1 95.31 71 LYS B O 1
ATOM 1812 N N . LYS B 1 72 ? -6.469 -3.279 -19 1 96.56 72 LYS B N 1
ATOM 1813 C CA . LYS B 1 72 ? -6.281 -2.096 -19.828 1 96.56 72 LYS B CA 1
ATOM 1814 C C . LYS B 1 72 ? -4.836 -1.609 -19.781 1 96.56 72 LYS B C 1
ATOM 1816 O O . LYS B 1 72 ? -4.266 -1.229 -20.797 1 96.56 72 LYS B O 1
ATOM 1821 N N . ASN B 1 73 ? -4.238 -1.57 -18.656 1 97.88 73 ASN B N 1
ATOM 1822 C CA . ASN B 1 73 ? -2.848 -1.204 -18.422 1 97.88 73 ASN B CA 1
ATOM 1823 C C . ASN B 1 73 ? -2.191 -2.117 -17.391 1 97.88 73 ASN B C 1
ATOM 1825 O O . ASN B 1 73 ? -2.436 -1.979 -16.203 1 97.88 73 ASN B O 1
ATOM 1829 N N . PRO B 1 74 ? -1.411 -3.018 -17.812 1 97.94 74 PRO B N 1
ATOM 1830 C CA . PR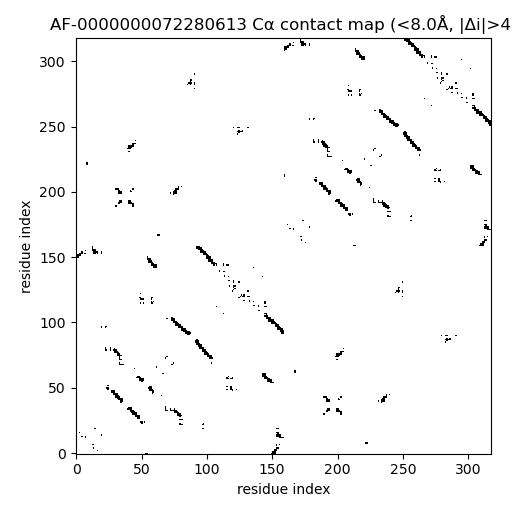O B 1 74 ? -0.862 -4.035 -16.906 1 97.94 74 PRO B CA 1
ATOM 1831 C C . PRO B 1 74 ? 0.391 -3.557 -16.172 1 97.94 74 PRO B C 1
ATOM 1833 O O . PRO B 1 74 ? 0.98 -4.312 -15.391 1 97.94 74 PRO B O 1
ATOM 1836 N N . LYS B 1 75 ? 0.902 -2.34 -16.422 1 98.56 75 LYS B N 1
ATOM 1837 C CA . LYS B 1 75 ? 2.084 -1.815 -15.742 1 98.56 75 LYS B CA 1
ATOM 1838 C C . LYS B 1 75 ? 1.748 -1.347 -14.336 1 98.56 75 LYS B C 1
ATOM 1840 O O . LYS B 1 75 ? 0.843 -0.531 -14.141 1 98.56 75 LYS B O 1
ATOM 1845 N N . VAL B 1 76 ? 2.477 -1.87 -13.391 1 98.75 76 VAL B N 1
ATOM 1846 C CA . VAL B 1 76 ? 2.15 -1.574 -11.992 1 98.75 76 VAL B CA 1
ATOM 1847 C C . VAL B 1 76 ? 3.436 -1.388 -11.195 1 98.75 76 VAL B C 1
ATOM 1849 O O . VAL B 1 76 ? 4.527 -1.713 -11.672 1 98.75 76 VAL B O 1
ATOM 1852 N N . SER B 1 77 ? 3.352 -0.771 -10.086 1 98.56 77 SER B N 1
ATOM 1853 C CA . SER B 1 77 ? 4.316 -0.92 -9 1 98.56 77 SER B CA 1
ATOM 1854 C C . SER B 1 77 ? 3.736 -1.741 -7.852 1 98.56 77 SER B C 1
ATOM 1856 O O . SER B 1 77 ? 2.52 -1.756 -7.648 1 98.56 77 SER B O 1
ATOM 1858 N N . PHE B 1 78 ? 4.52 -2.461 -7.273 1 98.81 78 PHE B N 1
ATOM 1859 C CA . PHE B 1 78 ? 4.176 -3.293 -6.125 1 98.81 78 PHE B CA 1
ATOM 1860 C C . PHE B 1 78 ? 5.125 -3.031 -4.965 1 98.81 78 PHE B C 1
ATOM 1862 O O . PHE B 1 78 ? 6.324 -3.301 -5.062 1 98.81 78 PHE B O 1
ATOM 1869 N N . THR B 1 79 ? 4.602 -2.514 -3.852 1 98.69 79 THR B N 1
ATOM 1870 C CA . THR B 1 79 ? 5.422 -2.115 -2.713 1 98.69 79 THR B CA 1
ATOM 1871 C C . THR B 1 79 ? 5.195 -3.051 -1.529 1 98.69 79 THR B C 1
ATOM 1873 O O . THR B 1 79 ? 4.055 -3.352 -1.178 1 98.69 79 THR B O 1
ATOM 1876 N N . ILE B 1 80 ? 6.234 -3.502 -0.98 1 98.62 80 ILE B N 1
ATOM 1877 C CA . ILE B 1 80 ? 6.211 -4.363 0.197 1 98.62 80 ILE B CA 1
ATOM 1878 C C . ILE B 1 80 ? 6.906 -3.66 1.363 1 98.62 80 ILE B C 1
ATOM 1880 O O . ILE B 1 80 ? 8.039 -3.193 1.229 1 98.62 80 ILE B O 1
ATOM 1884 N N . VAL B 1 81 ? 6.207 -3.58 2.48 1 97.62 81 VAL B N 1
ATOM 1885 C CA . VAL B 1 81 ? 6.773 -2.945 3.666 1 97.62 81 VAL B CA 1
ATOM 1886 C C . VAL B 1 81 ? 7.297 -4.012 4.625 1 97.62 81 VAL B C 1
ATOM 1888 O O . VAL B 1 81 ? 6.617 -5.008 4.887 1 97.62 81 VAL B O 1
ATOM 1891 N N . GLY B 1 82 ? 8.516 -3.793 5.062 1 96.19 82 GLY B N 1
ATOM 1892 C CA . GLY B 1 82 ? 9.117 -4.691 6.035 1 96.19 82 GLY B CA 1
ATOM 1893 C C . GLY B 1 82 ? 8.875 -4.266 7.469 1 96.19 82 GLY B C 1
ATOM 1894 O O . GLY B 1 82 ? 7.738 -4.012 7.863 1 96.19 82 GLY B O 1
ATOM 1895 N N . LYS B 1 83 ? 9.906 -4.262 8.266 1 94 83 LYS B N 1
ATOM 1896 C CA . LYS B 1 83 ? 9.805 -3.863 9.664 1 94 83 LYS B CA 1
ATOM 1897 C C . LYS B 1 83 ? 9.523 -2.371 9.789 1 94 83 LYS B C 1
ATOM 1899 O O . LYS B 1 83 ? 10.055 -1.562 9.031 1 94 83 LYS B O 1
ATOM 1904 N N . THR B 1 84 ? 8.656 -2.121 10.703 1 94.5 84 THR B N 1
ATOM 1905 C CA . THR B 1 84 ? 8.336 -0.732 11.016 1 94.5 84 THR B CA 1
ATOM 1906 C C . THR B 1 84 ? 8.492 -0.464 12.516 1 94.5 84 THR B C 1
ATOM 1908 O O . THR B 1 84 ? 8.273 -1.354 13.336 1 94.5 84 THR B O 1
ATOM 1911 N N . LEU B 1 85 ? 8.969 0.74 12.797 1 94.62 85 LEU B N 1
ATOM 1912 C CA . LEU B 1 85 ? 9.148 1.158 14.188 1 94.62 85 LEU B CA 1
ATOM 1913 C C . LEU B 1 85 ? 9.016 2.672 14.32 1 94.62 85 LEU B C 1
ATOM 1915 O O . LEU B 1 85 ? 9.812 3.42 13.758 1 94.62 85 LEU B O 1
ATOM 1919 N N . ILE B 1 86 ? 8.008 3.072 15.016 1 94.81 86 ILE B N 1
ATOM 1920 C CA . ILE B 1 86 ? 7.863 4.492 15.305 1 94.81 86 ILE B CA 1
ATOM 1921 C C . ILE B 1 86 ? 8.844 4.902 16.406 1 94.81 86 ILE B C 1
ATOM 1923 O O . ILE B 1 86 ? 9 4.195 17.406 1 94.81 86 ILE B O 1
ATOM 1927 N N . VAL B 1 87 ? 9.523 5.984 16.203 1 96.06 87 VAL B N 1
ATOM 1928 C CA . VAL B 1 87 ? 10.453 6.555 17.188 1 96.06 87 VAL B CA 1
ATOM 1929 C C . VAL B 1 87 ? 9.977 7.945 17.594 1 96.06 87 VAL B C 1
ATOM 1931 O O . VAL B 1 87 ? 10.492 8.953 17.109 1 96.06 87 VAL B O 1
ATOM 1934 N N . PRO B 1 88 ? 9.109 8.008 18.547 1 95.81 88 PRO B N 1
ATOM 1935 C CA . PRO B 1 88 ? 8.391 9.242 18.875 1 95.81 88 PRO B CA 1
ATOM 1936 C C . PRO B 1 88 ? 9.336 10.383 19.25 1 95.81 88 PRO B C 1
ATOM 1938 O O . PRO B 1 88 ? 9.117 11.531 18.859 1 95.81 88 PRO B O 1
ATOM 1941 N N . GLU B 1 89 ? 10.328 10.086 19.969 1 95 89 GLU B N 1
ATOM 1942 C CA . GLU B 1 89 ? 11.211 11.125 20.484 1 95 89 GLU B CA 1
ATOM 1943 C C . GLU B 1 89 ? 11.969 11.828 19.359 1 95 89 GLU B C 1
ATOM 1945 O O . GLU B 1 89 ? 12.422 12.961 19.531 1 95 89 GLU B O 1
ATOM 1950 N N . GLN B 1 90 ? 12.125 11.18 18.266 1 94.44 90 GLN B N 1
ATOM 1951 C CA . GLN B 1 90 ? 12.867 11.742 17.141 1 94.44 90 GLN B CA 1
ATOM 1952 C C . GLN B 1 90 ? 11.93 12.211 16.047 1 94.44 90 GLN B C 1
ATOM 1954 O O . GLN B 1 90 ? 12.375 12.68 14.992 1 94.44 90 GLN B O 1
ATOM 1959 N N . PHE B 1 91 ? 10.625 12.078 16.266 1 93.25 91 PHE B N 1
ATOM 1960 C CA . PHE B 1 91 ? 9.602 12.492 15.305 1 93.25 91 PHE B CA 1
ATOM 1961 C C . PHE B 1 91 ? 9.836 11.828 13.953 1 93.25 91 PHE B C 1
ATOM 1963 O O . PHE B 1 91 ? 9.766 12.492 12.914 1 93.25 91 PHE B O 1
ATOM 1970 N N . THR B 1 92 ? 10.242 10.508 14.062 1 90.94 92 THR B N 1
ATOM 1971 C CA . THR B 1 92 ? 10.484 9.742 12.844 1 90.94 92 THR B CA 1
ATOM 1972 C C . THR B 1 92 ? 9.992 8.305 13 1 90.94 92 THR B C 1
ATOM 1974 O O . THR B 1 92 ? 9.438 7.945 14.047 1 90.94 92 THR B O 1
ATOM 1977 N N . ASP B 1 93 ? 9.977 7.629 11.961 1 93.12 93 ASP B N 1
ATOM 1978 C CA . ASP B 1 93 ? 9.734 6.191 11.969 1 93.12 93 ASP B CA 1
ATOM 1979 C C . ASP B 1 93 ? 10.82 5.449 11.195 1 93.12 93 ASP B C 1
ATOM 1981 O O . ASP B 1 93 ? 11.367 5.973 10.219 1 93.12 93 ASP B O 1
ATOM 1985 N N . HIS B 1 94 ? 11.18 4.355 11.703 1 93.38 94 HIS B N 1
ATOM 1986 C CA . HIS B 1 94 ? 12.047 3.438 10.977 1 93.38 94 HIS B CA 1
ATOM 1987 C C . HIS B 1 94 ? 11.234 2.389 10.219 1 93.38 94 HIS B C 1
ATOM 1989 O O . HIS B 1 94 ? 10.32 1.783 10.781 1 93.38 94 HIS B O 1
ATOM 1995 N N . TYR B 1 95 ? 11.523 2.275 9.008 1 93.94 95 TYR B N 1
ATOM 1996 C CA . TYR B 1 95 ? 10.898 1.206 8.234 1 93.94 95 TYR B CA 1
ATOM 1997 C C . TYR B 1 95 ? 11.75 0.831 7.031 1 93.94 95 TYR B C 1
ATOM 1999 O O . TYR B 1 95 ? 12.633 1.597 6.621 1 93.94 95 TYR B O 1
ATOM 2007 N N . GLU B 1 96 ? 11.555 -0.335 6.527 1 95.88 96 GLU B N 1
ATOM 2008 C CA . GLU B 1 96 ? 12.125 -0.785 5.258 1 95.88 96 GLU B CA 1
ATOM 2009 C C . GLU B 1 96 ? 11.023 -1.19 4.277 1 95.88 96 GLU B C 1
ATOM 2011 O O . GLU B 1 96 ? 9.992 -1.718 4.684 1 95.88 96 GLU B O 1
ATOM 2016 N N . SER B 1 97 ? 11.258 -0.894 3.104 1 96.19 97 SER B N 1
ATOM 2017 C CA . SER B 1 97 ? 10.32 -1.275 2.057 1 96.19 97 SER B CA 1
ATOM 2018 C C . SER B 1 97 ? 11.039 -1.589 0.751 1 96.19 97 SER B C 1
ATOM 2020 O O . SER B 1 97 ? 12.195 -1.195 0.564 1 96.19 97 SER B O 1
ATOM 2022 N N . VAL B 1 98 ? 10.422 -2.336 -0.058 1 97.5 98 VAL B N 1
ATOM 2023 C CA . VAL B 1 98 ? 10.898 -2.627 -1.406 1 97.5 98 VAL B CA 1
ATOM 2024 C C . VAL B 1 98 ? 9.805 -2.314 -2.422 1 97.5 98 VAL B C 1
ATOM 2026 O O . VAL B 1 98 ? 8.633 -2.631 -2.197 1 97.5 98 VAL B O 1
ATOM 2029 N N . MET B 1 99 ? 10.219 -1.679 -3.449 1 97.31 99 MET B N 1
ATOM 2030 C CA . MET B 1 99 ? 9.297 -1.393 -4.551 1 97.31 99 MET B CA 1
ATOM 2031 C C . MET B 1 99 ? 9.711 -2.15 -5.809 1 97.31 99 MET B C 1
ATOM 2033 O O . MET B 1 99 ? 10.859 -2.078 -6.234 1 97.31 99 MET B O 1
ATOM 2037 N N . CYS B 1 100 ? 8.75 -2.834 -6.344 1 98.31 100 CYS B N 1
ATOM 2038 C CA . CYS B 1 100 ? 8.938 -3.561 -7.594 1 98.31 100 CYS B CA 1
ATOM 2039 C C . CYS B 1 100 ? 8.148 -2.914 -8.727 1 98.31 100 CYS B C 1
ATOM 2041 O O . CYS B 1 100 ? 7.012 -2.488 -8.531 1 98.31 100 CYS B O 1
ATOM 2043 N N . PHE B 1 101 ? 8.781 -2.857 -9.859 1 98 101 PHE B N 1
ATOM 2044 C CA . PHE B 1 101 ? 8.125 -2.369 -11.07 1 98 101 PHE B CA 1
ATOM 2045 C C . PHE B 1 101 ? 8.086 -3.457 -12.141 1 98 101 PHE B C 1
ATOM 2047 O O . PHE B 1 101 ? 9.055 -4.199 -12.32 1 98 101 PHE B O 1
ATOM 2054 N N . GLY B 1 102 ? 6.938 -3.492 -12.781 1 98.38 102 GLY B N 1
ATOM 2055 C CA . GLY B 1 102 ? 6.855 -4.5 -13.828 1 98.38 102 GLY B CA 1
ATOM 2056 C C . GLY B 1 102 ? 5.492 -4.559 -14.492 1 98.38 102 GLY B C 1
ATOM 2057 O O . GLY B 1 102 ? 4.762 -3.566 -14.508 1 98.38 102 GLY B O 1
ATOM 2058 N N . THR B 1 103 ? 5.23 -5.758 -15.086 1 98.56 103 THR B N 1
ATOM 2059 C CA . THR B 1 103 ? 4.023 -5.949 -15.883 1 98.56 103 THR B CA 1
ATOM 2060 C C . THR B 1 103 ? 3.266 -7.191 -15.43 1 98.56 103 THR B C 1
ATOM 2062 O O . THR B 1 103 ? 3.867 -8.25 -15.211 1 98.56 103 THR B O 1
ATOM 2065 N N . ILE B 1 104 ? 1.963 -7.016 -15.336 1 98.38 104 ILE B N 1
ATOM 2066 C CA . ILE B 1 104 ? 1.101 -8.133 -14.969 1 98.38 104 ILE B CA 1
ATOM 2067 C C . ILE B 1 104 ? 0.835 -9.008 -16.188 1 98.38 104 ILE B C 1
ATOM 2069 O O . ILE B 1 104 ? 0.585 -8.492 -17.281 1 98.38 104 ILE B O 1
ATOM 2073 N N . CYS B 1 105 ? 0.867 -10.305 -15.961 1 98 105 CYS B N 1
ATOM 2074 C CA . CYS B 1 105 ? 0.558 -11.289 -16.984 1 98 105 CYS B CA 1
ATOM 2075 C C . CYS B 1 105 ? -0.583 -12.195 -16.547 1 98 105 CYS B C 1
ATOM 2077 O O . CYS B 1 105 ? -0.51 -12.828 -15.492 1 98 105 CYS B O 1
ATOM 2079 N N . PHE B 1 106 ? -1.604 -12.289 -17.422 1 95.94 106 PHE B N 1
ATOM 2080 C CA . PHE B 1 106 ? -2.766 -13.109 -17.094 1 95.94 106 PHE B CA 1
ATOM 2081 C C . PHE B 1 106 ? -2.707 -14.445 -17.812 1 95.94 106 PHE B C 1
ATOM 2083 O O . PHE B 1 106 ? -3.389 -15.398 -17.422 1 95.94 106 PHE B O 1
ATOM 2090 N N . ASP B 1 107 ? -2.051 -14.539 -18.891 1 94.38 107 ASP B N 1
ATOM 2091 C CA . ASP B 1 107 ? -2.055 -15.727 -19.734 1 94.38 107 ASP B CA 1
ATOM 2092 C C . ASP B 1 107 ? -0.99 -16.719 -19.281 1 94.38 107 ASP B C 1
ATOM 2094 O O . ASP B 1 107 ? 0.021 -16.906 -19.969 1 94.38 107 ASP B O 1
ATOM 2098 N N . LEU B 1 108 ? -1.331 -17.406 -18.234 1 96.69 108 LEU B N 1
ATOM 2099 C CA . LEU B 1 108 ? -0.42 -18.422 -17.703 1 96.69 108 LEU B CA 1
ATOM 2100 C C . LEU B 1 108 ? -0.833 -19.812 -18.172 1 96.69 108 LEU B C 1
ATOM 2102 O O . LEU B 1 108 ? -2.025 -20.125 -18.219 1 96.69 108 LEU B O 1
ATOM 2106 N N . SER B 1 109 ? 0.183 -20.625 -18.531 1 96.44 109 SER B N 1
ATOM 2107 C CA . SER B 1 109 ? -0.109 -22.031 -18.781 1 96.44 109 SER B CA 1
ATOM 2108 C C . SER B 1 109 ? -0.64 -22.734 -17.531 1 96.44 109 SER B C 1
ATOM 2110 O O . SER B 1 109 ? -0.487 -22.219 -16.422 1 96.44 109 SER B O 1
ATOM 2112 N N . LYS B 1 110 ? -1.272 -23.828 -17.75 1 96.12 110 LYS B N 1
ATOM 2113 C CA . LYS B 1 110 ? -1.756 -24.625 -16.625 1 96.12 110 LYS B CA 1
ATOM 2114 C C . LYS B 1 110 ? -0.623 -24.938 -15.648 1 96.12 110 LYS B C 1
ATOM 2116 O O . LYS B 1 110 ? -0.789 -24.828 -14.438 1 96.12 110 LYS B O 1
ATOM 2121 N N . GLU B 1 111 ? 0.466 -25.297 -16.172 1 96.44 111 GLU B N 1
ATOM 2122 C CA . GLU B 1 111 ? 1.626 -25.641 -15.367 1 96.44 111 GLU B CA 1
ATOM 2123 C C . GLU B 1 111 ? 2.094 -24.453 -14.531 1 96.44 111 GLU B C 1
ATOM 2125 O O . GLU B 1 111 ? 2.434 -24.594 -13.359 1 96.44 111 GLU B O 1
ATOM 2130 N N . GLU B 1 112 ? 2.119 -23.359 -15.125 1 97.12 112 GLU B N 1
ATOM 2131 C CA . GLU B 1 112 ? 2.553 -22.141 -14.43 1 97.12 112 GLU B CA 1
ATOM 2132 C C . GLU B 1 112 ? 1.566 -21.75 -13.328 1 97.12 112 GLU B C 1
ATOM 2134 O O . GLU B 1 112 ? 1.97 -21.297 -12.258 1 97.12 112 GLU B O 1
ATOM 2139 N N . LYS B 1 113 ? 0.317 -21.891 -13.633 1 97.38 113 LYS B N 1
ATOM 2140 C CA . LYS B 1 113 ? -0.691 -21.625 -12.617 1 97.38 113 LYS B CA 1
ATOM 2141 C C . LYS B 1 113 ? -0.499 -22.516 -11.398 1 97.38 113 LYS B C 1
ATOM 2143 O O . LYS B 1 113 ? -0.584 -22.062 -10.258 1 97.38 113 LYS B O 1
ATOM 2148 N N . ILE B 1 114 ? -0.284 -23.75 -11.688 1 97.44 114 ILE B N 1
ATOM 2149 C CA . ILE B 1 114 ? -0.091 -24.703 -10.609 1 97.44 114 ILE B CA 1
ATOM 2150 C C . ILE B 1 114 ? 1.129 -24.312 -9.781 1 97.44 114 ILE B C 1
ATOM 2152 O O . ILE B 1 114 ? 1.078 -24.312 -8.547 1 97.44 114 ILE B O 1
ATOM 2156 N N . LYS B 1 115 ? 2.189 -23.984 -10.453 1 97.56 115 LYS B N 1
ATOM 2157 C CA . LYS B 1 115 ? 3.398 -23.547 -9.766 1 97.56 115 LYS B CA 1
ATOM 2158 C C . LYS B 1 115 ? 3.121 -22.328 -8.883 1 97.56 115 LYS B C 1
ATOM 2160 O O . LYS B 1 115 ? 3.551 -22.281 -7.727 1 97.56 115 LYS B O 1
ATOM 2165 N N . GLY B 1 116 ? 2.482 -21.359 -9.43 1 98 116 GLY B N 1
ATOM 2166 C CA . GLY B 1 116 ? 2.119 -20.188 -8.664 1 98 116 GLY B CA 1
ATOM 2167 C C . GLY B 1 116 ? 1.295 -20.5 -7.43 1 98 116 GLY B C 1
ATOM 2168 O O . GLY B 1 116 ? 1.58 -20 -6.34 1 98 116 GLY B O 1
ATOM 2169 N N . MET B 1 117 ? 0.318 -21.344 -7.598 1 97.75 117 MET B N 1
ATOM 2170 C CA . MET B 1 117 ? -0.535 -21.719 -6.473 1 97.75 117 MET B CA 1
ATOM 2171 C C . MET B 1 117 ? 0.255 -22.484 -5.426 1 97.75 117 MET B C 1
ATOM 2173 O O . MET B 1 117 ? 0.023 -22.344 -4.223 1 97.75 117 MET B O 1
ATOM 2177 N N . GLU B 1 118 ? 1.084 -23.312 -5.902 1 98.25 118 GLU B N 1
ATOM 2178 C CA . GLU B 1 118 ? 1.937 -24.031 -4.973 1 98.25 118 GLU B CA 1
ATOM 2179 C C . GLU B 1 118 ? 2.764 -23.078 -4.113 1 98.25 118 GLU B C 1
ATOM 2181 O O . GLU B 1 118 ? 2.873 -23.266 -2.9 1 98.25 118 GLU B O 1
ATOM 2186 N N . LEU B 1 119 ? 3.346 -22.109 -4.727 1 98.5 119 LEU B N 1
ATOM 2187 C CA . LEU B 1 119 ? 4.141 -21.125 -4.004 1 98.5 119 LEU B CA 1
ATOM 2188 C C . LEU B 1 119 ? 3.283 -20.375 -2.984 1 98.5 119 LEU B C 1
ATOM 2190 O O . LEU B 1 119 ? 3.721 -20.141 -1.857 1 98.5 119 LEU B O 1
ATOM 2194 N N . ILE B 1 120 ? 2.092 -20.031 -3.357 1 98 120 ILE B N 1
ATOM 2195 C CA . ILE B 1 120 ? 1.172 -19.312 -2.48 1 98 120 ILE B CA 1
ATOM 2196 C C . ILE B 1 120 ? 0.805 -20.203 -1.288 1 98 120 ILE B C 1
ATOM 2198 O O . ILE B 1 120 ? 0.854 -19.75 -0.14 1 98 120 ILE B O 1
ATOM 2202 N N . ILE B 1 121 ? 0.483 -21.422 -1.567 1 97.94 121 ILE B N 1
ATOM 2203 C CA . ILE B 1 121 ? 0.113 -22.359 -0.504 1 97.94 121 ILE B CA 1
ATOM 2204 C C . ILE B 1 121 ? 1.307 -22.578 0.421 1 97.94 121 ILE B C 1
ATOM 2206 O O . ILE B 1 121 ? 1.158 -22.594 1.646 1 97.94 121 ILE B O 1
ATOM 2210 N N . ASP B 1 122 ? 2.479 -22.734 -0.123 1 98 122 ASP B N 1
ATOM 2211 C CA . ASP B 1 122 ? 3.688 -22.938 0.67 1 98 122 ASP B CA 1
ATOM 2212 C C . ASP B 1 122 ? 3.943 -21.766 1.598 1 98 122 ASP B C 1
ATOM 2214 O O . ASP B 1 122 ? 4.383 -21.938 2.734 1 98 122 ASP B O 1
ATOM 2218 N N . LYS B 1 123 ? 3.654 -20.641 1.127 1 97.62 123 LYS B N 1
ATOM 2219 C CA . LYS B 1 123 ? 3.945 -19.422 1.879 1 97.62 123 LYS B CA 1
ATOM 2220 C C . LYS B 1 123 ? 2.943 -19.219 3.012 1 97.62 123 LYS B C 1
ATOM 2222 O O . LYS B 1 123 ? 3.32 -18.844 4.125 1 97.62 123 LYS B O 1
ATOM 2227 N N . TYR B 1 124 ? 1.651 -19.5 2.754 1 97.5 124 TYR B N 1
ATOM 2228 C CA . TYR B 1 124 ? 0.627 -19.062 3.695 1 97.5 124 TYR B CA 1
ATOM 2229 C C . TYR B 1 124 ? -0.009 -20.25 4.398 1 97.5 124 TYR B C 1
ATOM 2231 O O . TYR B 1 124 ? -0.671 -20.094 5.426 1 97.5 124 TYR B O 1
ATOM 2239 N N . SER B 1 125 ? 0.13 -21.422 3.842 1 97.62 125 SER B N 1
ATOM 2240 C CA . SER B 1 125 ? -0.547 -22.594 4.375 1 97.62 125 SER B CA 1
ATOM 2241 C C . SER B 1 125 ? 0.311 -23.844 4.215 1 97.62 125 SER B C 1
ATOM 2243 O O . SER B 1 125 ? -0.178 -24.891 3.775 1 97.62 125 SER B O 1
ATOM 2245 N N . SER B 1 126 ? 1.557 -23.703 4.547 1 97.06 126 SER B N 1
ATOM 2246 C CA . SER B 1 126 ? 2.52 -24.766 4.312 1 97.06 126 SER B CA 1
ATOM 2247 C C . SER B 1 126 ? 2.094 -26.062 5.008 1 97.06 126 SER B C 1
ATOM 2249 O O . SER B 1 126 ? 2.312 -27.156 4.484 1 97.06 126 SER B O 1
ATOM 2251 N N . GLU B 1 127 ? 1.462 -25.969 6.156 1 97.69 127 GLU B N 1
ATOM 2252 C CA . GLU B 1 127 ? 1.033 -27.141 6.93 1 97.69 127 GLU B CA 1
ATOM 2253 C C . GLU B 1 127 ? -0.104 -27.875 6.227 1 97.69 127 GLU B C 1
ATOM 2255 O O . GLU B 1 127 ? -0.392 -29.031 6.547 1 97.69 127 GLU B O 1
ATOM 2260 N N . TYR B 1 128 ? -0.667 -27.266 5.285 1 97.81 128 TYR B N 1
ATOM 2261 C CA . TYR B 1 128 ? -1.823 -27.844 4.609 1 97.81 128 TYR B CA 1
ATOM 2262 C C . TYR B 1 128 ? -1.552 -28.016 3.119 1 97.81 128 TYR B C 1
ATOM 2264 O O . TYR B 1 128 ? -2.475 -27.969 2.305 1 97.81 128 TYR B O 1
ATOM 2272 N N . LYS B 1 129 ? -0.357 -28.109 2.771 1 97.25 129 LYS B N 1
ATOM 2273 C CA . LYS B 1 129 ? 0.076 -28.141 1.377 1 97.25 129 LYS B CA 1
ATOM 2274 C C . LYS B 1 129 ? -0.623 -29.25 0.607 1 97.25 129 LYS B C 1
ATOM 2276 O O . LYS B 1 129 ? -1.114 -29.031 -0.502 1 97.25 129 LYS B O 1
ATOM 2281 N N . GLU B 1 130 ? -0.667 -30.469 1.148 1 97.5 130 GLU B N 1
ATOM 2282 C CA . GLU B 1 130 ? -1.279 -31.609 0.458 1 97.5 130 GLU B CA 1
ATOM 2283 C C . GLU B 1 130 ? -2.744 -31.328 0.133 1 97.5 130 GLU B C 1
ATOM 2285 O O . GLU B 1 130 ? -3.178 -31.5 -1.007 1 97.5 130 GLU B O 1
ATOM 2290 N N . LYS B 1 131 ? -3.426 -30.906 1.121 1 97.25 131 LYS B N 1
ATOM 2291 C CA . LYS B 1 131 ? -4.832 -30.562 0.932 1 97.25 131 LYS B CA 1
ATOM 2292 C C . LYS B 1 131 ? -4.988 -29.438 -0.095 1 97.25 131 LYS B C 1
ATOM 2294 O O . LYS B 1 131 ? -5.859 -29.5 -0.964 1 97.25 131 LYS B O 1
ATOM 2299 N N . GLY B 1 132 ? -4.191 -28.438 0.009 1 97.06 132 GLY B N 1
ATOM 2300 C CA . GLY B 1 132 ? -4.23 -27.312 -0.906 1 97.06 132 GLY B CA 1
ATOM 2301 C C . GLY B 1 132 ? -3.967 -27.703 -2.348 1 97.06 132 GLY B C 1
ATOM 2302 O O . GLY B 1 132 ? -4.68 -27.266 -3.254 1 97.06 132 GLY B O 1
ATOM 2303 N N . MET B 1 133 ? -2.99 -28.578 -2.52 1 96.88 133 MET B N 1
ATOM 2304 C CA . MET B 1 133 ? -2.627 -28.969 -3.879 1 96.88 133 MET B CA 1
ATOM 2305 C C . MET B 1 133 ? -3.705 -29.859 -4.496 1 96.88 133 MET B C 1
ATOM 2307 O O . MET B 1 133 ? -3.939 -29.797 -5.707 1 96.88 133 MET B O 1
ATOM 2311 N N . LYS B 1 134 ? -4.371 -30.609 -3.754 1 97 134 LYS B N 1
ATOM 2312 C CA . LYS B 1 134 ? -5.504 -31.375 -4.25 1 97 134 LYS B CA 1
ATOM 2313 C C . LYS B 1 134 ? -6.617 -30.469 -4.758 1 97 134 LYS B C 1
ATOM 2315 O O . LYS B 1 134 ? -7.195 -30.719 -5.816 1 97 134 LYS B O 1
ATOM 2320 N N . MET B 1 135 ? -6.859 -29.453 -4 1 95.25 135 MET B N 1
ATOM 2321 C CA . MET B 1 135 ? -7.867 -28.469 -4.402 1 95.25 135 MET B CA 1
ATOM 2322 C C . MET B 1 135 ? -7.465 -27.781 -5.699 1 95.25 135 MET B C 1
ATOM 2324 O O . MET B 1 135 ? -8.297 -27.594 -6.59 1 95.25 135 MET B O 1
ATOM 2328 N N . VAL B 1 136 ? -6.262 -27.422 -5.777 1 95.12 136 VAL B N 1
ATOM 2329 C CA . VAL B 1 136 ? -5.742 -26.75 -6.965 1 95.12 136 VAL B CA 1
ATOM 2330 C C . VAL B 1 136 ? -5.906 -27.656 -8.18 1 95.12 136 VAL B C 1
ATOM 2332 O O . VAL B 1 136 ? -6.398 -27.219 -9.227 1 95.12 136 VAL B O 1
ATOM 2335 N N . ALA B 1 137 ? -5.527 -28.906 -8.086 1 93.88 137 ALA B N 1
ATOM 2336 C CA . ALA B 1 137 ? -5.602 -29.859 -9.195 1 93.88 137 ALA B CA 1
ATOM 2337 C C . ALA B 1 137 ? -7.031 -30 -9.703 1 93.88 137 ALA B C 1
ATOM 2339 O O . ALA B 1 137 ? -7.258 -30.109 -10.914 1 93.88 137 ALA B O 1
ATOM 2340 N N . SER B 1 138 ? -7.965 -29.844 -8.836 1 94.38 138 SER B N 1
ATOM 2341 C CA . SER B 1 138 ? -9.359 -30.062 -9.195 1 94.38 138 SER B CA 1
ATOM 2342 C C . SER B 1 138 ? -9.984 -28.797 -9.773 1 94.38 138 SER B C 1
ATOM 2344 O O . SER B 1 138 ? -10.953 -28.859 -10.531 1 94.38 138 SER B O 1
ATOM 2346 N N . ALA B 1 139 ? -9.367 -27.625 -9.461 1 93.06 139 ALA B N 1
ATOM 2347 C CA . ALA B 1 139 ? -10.078 -26.391 -9.781 1 93.06 139 ALA B CA 1
ATOM 2348 C C . ALA B 1 139 ? -9.188 -25.438 -10.578 1 93.06 139 ALA B C 1
ATOM 2350 O O . ALA B 1 139 ? -9.539 -24.281 -10.781 1 93.06 139 ALA B O 1
ATOM 2351 N N . ILE B 1 140 ? -8.07 -25.891 -11.031 1 92.06 140 ILE B N 1
ATOM 2352 C CA . ILE B 1 140 ? -7.035 -25.031 -11.586 1 92.06 140 ILE B CA 1
ATOM 2353 C C . ILE B 1 140 ? -7.586 -24.266 -12.789 1 92.06 140 ILE B C 1
ATOM 2355 O O . ILE B 1 140 ? -7.234 -23.109 -13.016 1 92.06 140 ILE B O 1
ATOM 2359 N N . ASP B 1 141 ? -8.484 -24.859 -13.57 1 90.88 141 ASP B N 1
ATOM 2360 C CA . ASP B 1 141 ? -9.016 -24.25 -14.781 1 90.88 141 ASP B CA 1
ATOM 2361 C C . ASP B 1 141 ? -9.867 -23.031 -14.461 1 90.88 141 ASP B C 1
ATOM 2363 O O . ASP B 1 141 ? -9.961 -22.109 -15.273 1 90.88 141 ASP B O 1
ATOM 2367 N N . LYS B 1 142 ? -10.414 -23 -13.344 1 90.44 142 LYS B N 1
ATOM 2368 C CA . LYS B 1 142 ? -11.305 -21.906 -12.961 1 90.44 142 LYS B CA 1
ATOM 2369 C C . LYS B 1 142 ? -10.586 -20.891 -12.078 1 90.44 142 LYS B C 1
ATOM 2371 O O . LYS B 1 142 ? -11.117 -19.812 -11.812 1 90.44 142 LYS B O 1
ATOM 2376 N N . MET B 1 143 ? -9.414 -21.234 -11.656 1 92.12 143 MET B N 1
ATOM 2377 C CA . MET B 1 143 ? -8.711 -20.359 -10.734 1 92.12 143 MET B CA 1
ATOM 2378 C C . MET B 1 143 ? -8.07 -19.188 -11.477 1 92.12 143 MET B C 1
ATOM 2380 O O . MET B 1 143 ? -7.473 -19.375 -12.539 1 92.12 143 MET B O 1
ATOM 2384 N N . SER B 1 144 ? -8.297 -18.031 -10.93 1 93.19 144 SER B N 1
ATOM 2385 C CA . SER B 1 144 ? -7.66 -16.828 -11.461 1 93.19 144 SER B CA 1
ATOM 2386 C C . SER B 1 144 ? -6.281 -16.625 -10.844 1 93.19 144 SER B C 1
ATOM 2388 O O . SER B 1 144 ? -6.168 -16.219 -9.68 1 93.19 144 SER B O 1
ATOM 2390 N N . VAL B 1 145 ? -5.281 -16.969 -11.602 1 96.44 145 VAL B N 1
ATOM 2391 C CA . VAL B 1 145 ? -3.893 -16.797 -11.195 1 96.44 145 VAL B CA 1
ATOM 2392 C C . VAL B 1 145 ? -3.156 -15.93 -12.211 1 96.44 145 VAL B C 1
ATOM 2394 O O . VAL B 1 145 ? -3.287 -16.125 -13.422 1 96.44 145 VAL B O 1
ATOM 2397 N N . TYR B 1 146 ? -2.461 -14.93 -11.742 1 97.44 146 TYR B N 1
ATOM 2398 C CA . TYR B 1 146 ? -1.659 -14.055 -12.586 1 97.44 146 TYR B CA 1
ATOM 2399 C C . TYR B 1 146 ? -0.353 -13.68 -11.898 1 97.44 146 TYR B C 1
ATOM 2401 O O . TYR B 1 146 ? -0.126 -14.039 -10.742 1 97.44 146 TYR B O 1
ATOM 2409 N N . LYS B 1 147 ? 0.509 -13.117 -12.617 1 98.38 147 LYS B N 1
ATOM 2410 C CA . LYS B 1 147 ? 1.812 -12.828 -12.023 1 98.38 147 LYS B CA 1
ATOM 2411 C C . LYS B 1 147 ? 2.309 -11.445 -12.445 1 98.38 147 LYS B C 1
ATOM 2413 O O . LYS B 1 147 ? 1.915 -10.93 -13.492 1 98.38 147 LYS B O 1
ATOM 2418 N N . LEU B 1 148 ? 3.08 -10.844 -11.641 1 98.69 148 LEU B N 1
ATOM 2419 C CA . LEU B 1 148 ? 3.889 -9.68 -11.969 1 98.69 148 LEU B CA 1
ATOM 2420 C C . LEU B 1 148 ? 5.293 -10.094 -12.398 1 98.69 148 LEU B C 1
ATOM 2422 O O . LEU B 1 148 ? 6.016 -10.734 -11.633 1 98.69 148 LEU B O 1
ATOM 2426 N N . VAL B 1 149 ? 5.637 -9.781 -13.57 1 98.69 149 VAL B N 1
ATOM 2427 C CA . VAL B 1 149 ? 7.023 -9.914 -14 1 98.69 149 VAL B CA 1
ATOM 2428 C C . VAL B 1 149 ? 7.797 -8.648 -13.633 1 98.69 149 VAL B C 1
ATOM 2430 O O . VAL B 1 149 ? 7.586 -7.59 -14.227 1 98.69 149 VAL B O 1
ATOM 2433 N N . ILE B 1 150 ? 8.734 -8.781 -12.695 1 98.44 150 ILE B N 1
ATOM 2434 C CA . ILE B 1 150 ? 9.469 -7.625 -12.195 1 98.44 150 ILE B CA 1
ATOM 2435 C C . ILE B 1 150 ? 10.539 -7.215 -13.203 1 98.44 150 ILE B C 1
ATOM 2437 O O . ILE B 1 150 ? 11.367 -8.031 -13.609 1 98.44 150 ILE B O 1
ATOM 2441 N N . ASN B 1 151 ? 10.492 -5.98 -13.562 1 97.5 151 ASN B N 1
ATOM 2442 C CA . ASN B 1 151 ? 11.531 -5.402 -14.406 1 97.5 151 ASN B CA 1
ATOM 2443 C C . ASN B 1 151 ? 12.664 -4.809 -13.57 1 97.5 151 ASN B C 1
ATOM 2445 O O . ASN B 1 151 ? 13.844 -5.02 -13.875 1 97.5 151 ASN B O 1
ATOM 2449 N N . SER B 1 152 ? 12.312 -4.09 -12.594 1 96.88 152 SER B N 1
ATOM 2450 C CA . SER B 1 152 ? 13.266 -3.473 -11.68 1 96.88 152 SER B CA 1
ATOM 2451 C C . SER B 1 152 ? 12.688 -3.359 -10.266 1 96.88 152 SER B C 1
ATOM 2453 O O . SER B 1 152 ? 11.477 -3.428 -10.086 1 96.88 152 SER B O 1
ATOM 2455 N N . PHE B 1 153 ? 13.562 -3.291 -9.344 1 96.75 153 PHE B N 1
ATOM 2456 C CA . PHE B 1 153 ? 13.125 -3.084 -7.973 1 96.75 153 PHE B CA 1
ATOM 2457 C C . PHE B 1 153 ? 14.172 -2.305 -7.184 1 96.75 153 PHE B C 1
ATOM 2459 O O . PHE B 1 153 ? 15.336 -2.227 -7.59 1 96.75 153 PHE B O 1
ATOM 2466 N N . SER B 1 154 ? 13.703 -1.645 -6.16 1 95.06 154 SER B N 1
ATOM 2467 C CA . SER B 1 154 ? 14.547 -0.855 -5.27 1 95.06 154 SER B CA 1
ATOM 2468 C C . SER B 1 154 ? 14.094 -0.985 -3.82 1 95.06 154 SER B C 1
ATOM 2470 O O . SER B 1 154 ? 12.906 -1.154 -3.547 1 95.06 154 SER B O 1
ATOM 2472 N N . GLY B 1 155 ? 15.031 -1.033 -2.945 1 94.19 155 GLY B N 1
ATOM 2473 C CA . GLY B 1 155 ? 14.773 -1.059 -1.513 1 94.19 155 GLY B CA 1
ATOM 2474 C C . GLY B 1 155 ? 15.164 0.23 -0.814 1 94.19 155 GLY B C 1
ATOM 2475 O O . GLY B 1 155 ? 16.203 0.819 -1.124 1 94.19 155 GLY B O 1
ATOM 2476 N N . LYS B 1 156 ? 14.289 0.665 0.075 1 91.12 156 LYS B N 1
ATOM 2477 C CA . LYS B 1 156 ? 14.547 1.891 0.824 1 91.12 156 LYS B CA 1
ATOM 2478 C C . LYS B 1 156 ? 14.352 1.673 2.32 1 91.12 156 LYS B C 1
ATOM 2480 O O . LYS B 1 156 ? 13.555 0.822 2.729 1 91.12 156 LYS B O 1
ATOM 2485 N N . VAL B 1 157 ? 15.102 2.453 3.033 1 90.25 157 VAL B N 1
ATOM 2486 C CA . VAL B 1 157 ? 14.961 2.455 4.484 1 90.25 157 VAL B CA 1
ATOM 2487 C C . VAL B 1 157 ? 14.844 3.891 4.992 1 90.25 157 VAL B C 1
ATOM 2489 O O . VAL B 1 157 ? 15.484 4.801 4.461 1 90.25 157 VAL B O 1
ATOM 2492 N N . ASN B 1 158 ? 13.891 4.031 5.906 1 82.69 158 ASN B N 1
ATOM 2493 C CA . ASN B 1 158 ? 13.859 5.258 6.695 1 82.69 158 ASN B CA 1
ATOM 2494 C C . ASN B 1 158 ? 14.469 5.047 8.078 1 82.69 158 ASN B C 1
ATOM 2496 O O . ASN B 1 158 ? 13.945 4.27 8.883 1 82.69 158 ASN B O 1
ATOM 2500 N N . LYS B 1 159 ? 15.75 5.59 8.328 1 74.5 159 LYS B N 1
ATOM 2501 C CA . LYS B 1 159 ? 16.469 5.398 9.578 1 74.5 159 LYS B CA 1
ATOM 2502 C C . LYS B 1 159 ? 16.484 6.676 10.406 1 74.5 159 LYS B C 1
ATOM 2504 O O . LYS B 1 159 ? 16.438 7.781 9.859 1 74.5 159 LYS B O 1
#

Nearest PDB structures (foldseek):
  2fg9-assembly1_A  TM=8.057E-01  e=7.696E-12  Bacteroides thetaiotaomicron VPI-5482
  1rfe-assembly1_A  TM=8.314E-01  e=1.332E-08  Mycobacterium tuberculosis H37Rv
  2fur-assembly1_B  TM=8.399E-01  e=3.434E-08  Thermoplasma acidophilum
  3tgv-assembly2_D  TM=7.524E-01  e=1.820E-05  Vibrio cholerae O395
  6vna-assembly1_A  TM=6.529E-01  e=4.951E-06  Paracoccus denitrificans PD1222